Protein AF-A0A354K793-F1 (afdb_monomer)

Secondary structure (DSSP, 8-state):
--GGGG----TTS--EEPPTTS-EEEEEEE-TTSEEEEEEEETTSEEEEEEEEETT-HHHHHHHHHHHHH---SEEEEHHHHHTTSS--HHHHHHSEEE--SSHHHHHHHHHHHHHHHHHHSTTSTTTGGGGG--------SSPPPGGG-EEEEEE-STTEEEEEEESSSS-EEEEEEEETT-HHHHHHHHHHHHH---S--B-HHHHGGGSS--HHHHTTSEEEEESSHHHHHHHHHHHHHHHHHS--HHHHHHHHHHHHHHHHTTTT-S-HHHHHHHHHHHHHHHHTTGGGGG-SSHHHHHHHHHHHHHHHHHHHHHHHHT-

Nearest PDB structures (foldseek):
  3rgl-assembly1_B  TM=3.113E-01  e=1.000E+00  Campylobacter jejuni
  1j5w-assembly1_B  TM=3.038E-01  e=1.771E+00  Thermotoga maritima
  4v75-assembly1_AT  TM=3.682E-01  e=3.940E+00  Escherichia coli K-12
  1j5w-assembly1_A  TM=3.142E-01  e=3.721E+00  Thermotoga maritima
  4qxa-assembly1_B  TM=2.774E-01  e=1.985E+00  Mus musculus

Solvent-accessible surface area (backbone atoms only — not comparable to full-atom values): 17938 Å² total; per-residue (Å²): 132,71,66,71,78,50,44,61,66,55,93,84,53,72,61,43,75,46,63,91,86,59,67,70,50,50,38,38,33,45,43,98,82,50,33,35,38,42,31,28,30,38,87,85,52,34,31,62,39,37,32,77,45,52,62,87,44,53,69,59,49,38,54,49,47,56,49,56,72,69,56,79,70,67,35,23,28,57,50,70,68,48,31,71,80,51,100,51,49,74,70,54,56,71,72,33,54,68,50,72,55,94,47,56,66,51,52,54,56,50,48,52,25,44,51,51,37,57,50,18,63,36,95,84,25,92,47,28,79,58,53,80,48,51,42,57,48,77,41,89,66,97,63,82,70,54,82,83,59,48,49,35,36,42,30,47,51,73,95,53,29,26,35,45,33,35,30,32,46,100,76,34,23,56,36,32,31,77,49,47,66,82,44,55,66,65,51,36,53,50,42,53,47,62,71,48,48,67,79,88,53,33,20,41,65,65,60,24,28,71,80,48,99,45,52,56,75,54,54,77,50,31,26,71,42,82,41,87,50,54,69,42,55,59,51,51,52,51,57,36,54,55,50,44,70,67,65,54,60,66,70,61,44,46,52,51,44,54,54,48,37,62,62,51,58,69,39,56,76,38,96,49,31,59,66,39,35,67,75,39,48,74,57,44,54,61,51,59,76,44,50,57,42,39,59,32,91,50,63,68,50,20,53,46,47,49,53,39,50,52,49,45,48,47,25,49,51,48,21,59,64,74,75,106

pLDDT: mean 91.57, std 6.63, range [64.25, 98.5]

Radius of gyration: 25.25 Å; Cα contacts (8 Å, |Δi|>4): 484; chains: 1; bounding box: 59×34×72 Å

Foldseek 3Di:
DPLVVQFLDDPPFPWDFDDPPWDWFWKWFQAPVQKIWIFTATPVQFTQGTGIDHVVPLVSLQVNRVVSVPDDRGTGHHPQVSCVSDPDGPVRSQLTDMDGDPHSVVVVLLVVLAVLQVQCCDDPHPNVVLVVQFLFDFDDDPHQQDQVQWFWKWFQAPPQKIWIWTASHPFKTQGIGIDGLVPLPSLQSVLVSSLRHDRSTIHGPQNSCVVDPDGPLRRVLTQMDIDNGSVVSVVVVVVLQVVLVPPDDPVVLLVVLVVLLVVLLVQLPDPDLQVSCVVCVVVLVVLVVVSSQCHRPDPSSNVSSSSSNVSSVSSVVSNVVVVD

Sequence (324 aa):
MDIQKCNLISPEDEMKPFPEYLPYFVRVYLTDADDAVILGMNRENGVYWLSVTNIKEEETIRAVFDHVSALRPTGCTGLTAVLARTRYTAKQLQMSSHLTPQSADDIFSYYQRIEGSIYGQEKGGKYYEIQKYNLLEPKKPNYMPDPEDRLIQAYYGPDNDLILVGSADNNYIYWLSLTKADDTETNRQIVEWLTYCVPSDFGAAYLALRKTPYSYDQMISFYCAEITCFADISRALEKWTARSKTAGGDAELIRKLRSQIKTLSHFCNSPDPIKAYEKCKGKISRIQSRSYLRASENRTVRELYNQLDRICSDIYNAYMTEAR

Structure (mmCIF, N/CA/C/O backbone):
data_AF-A0A354K793-F1
#
_entry.id   AF-A0A354K793-F1
#
loop_
_atom_site.group_PDB
_atom_site.id
_atom_site.type_symbol
_atom_site.label_atom_id
_atom_site.label_alt_id
_atom_site.label_comp_id
_atom_site.label_asym_id
_atom_site.label_entity_id
_atom_site.label_seq_id
_atom_site.pdbx_PDB_ins_code
_atom_site.Cartn_x
_atom_site.Cartn_y
_atom_site.Cartn_z
_atom_site.occupancy
_atom_site.B_iso_or_equiv
_atom_site.auth_seq_id
_atom_site.auth_comp_id
_atom_site.auth_asym_id
_atom_site.auth_atom_id
_atom_site.pdbx_PDB_model_num
ATOM 1 N N . MET A 1 1 ? -19.720 15.617 31.698 1.00 84.50 1 MET A N 1
ATOM 2 C CA . MET A 1 1 ? -19.685 14.140 31.703 1.00 84.50 1 MET A CA 1
ATOM 3 C C . MET A 1 1 ? -18.695 13.681 32.762 1.00 84.50 1 MET A C 1
ATOM 5 O O . MET A 1 1 ? -17.646 14.300 32.879 1.00 84.50 1 MET A O 1
ATOM 9 N N . ASP A 1 2 ? -19.023 12.656 33.548 1.00 92.94 2 ASP A N 1
ATOM 10 C CA . ASP A 1 2 ? -18.066 12.046 34.480 1.00 92.94 2 ASP A CA 1
ATOM 11 C C . ASP A 1 2 ? -17.198 11.040 33.713 1.00 92.94 2 ASP A C 1
ATOM 13 O O . ASP A 1 2 ? -17.587 9.890 33.524 1.00 92.94 2 ASP A O 1
ATOM 17 N N . ILE A 1 3 ? -16.055 11.514 33.208 1.00 94.69 3 ILE A N 1
ATOM 18 C CA . ILE A 1 3 ? -15.173 10.756 32.305 1.00 94.69 3 ILE A CA 1
ATOM 19 C C . ILE A 1 3 ? -14.651 9.472 32.967 1.00 94.69 3 ILE A C 1
ATOM 21 O O . ILE A 1 3 ? -14.401 8.486 32.278 1.00 94.69 3 ILE A O 1
ATOM 25 N N . GLN A 1 4 ? -14.549 9.428 34.300 1.00 93.44 4 GLN A N 1
ATOM 26 C CA . GLN A 1 4 ? -14.087 8.229 35.006 1.00 93.44 4 GLN A CA 1
ATOM 27 C C . GLN A 1 4 ? -15.058 7.054 34.861 1.00 93.44 4 GLN A C 1
ATOM 29 O O . GLN A 1 4 ? -14.621 5.908 34.835 1.00 93.44 4 GLN A O 1
ATOM 34 N N . LYS A 1 5 ? -16.358 7.313 34.673 1.00 94.75 5 LYS A N 1
ATOM 35 C CA . LYS A 1 5 ? -17.346 6.254 34.402 1.00 94.75 5 LYS A CA 1
ATOM 36 C C . LYS A 1 5 ? -17.154 5.587 33.042 1.00 94.75 5 LYS A C 1
ATOM 38 O O . LYS A 1 5 ? -17.674 4.498 32.829 1.00 94.75 5 LYS A O 1
ATOM 43 N N . CYS A 1 6 ? -16.427 6.231 32.133 1.00 94.31 6 CYS A N 1
ATOM 44 C CA . CYS A 1 6 ? -16.099 5.678 30.826 1.00 94.31 6 CYS A CA 1
ATOM 45 C C . CYS A 1 6 ? -14.893 4.727 30.881 1.00 94.31 6 CYS A C 1
ATOM 47 O O . CYS A 1 6 ? -14.653 4.033 29.893 1.00 94.31 6 CYS A O 1
ATOM 49 N N . ASN A 1 7 ? -14.134 4.702 31.986 1.00 96.25 7 ASN A N 1
ATOM 50 C CA . ASN A 1 7 ? -12.990 3.814 32.162 1.00 96.25 7 ASN A CA 1
ATOM 51 C C . ASN A 1 7 ? -13.440 2.450 32.696 1.00 96.25 7 ASN A C 1
ATOM 53 O O . ASN A 1 7 ? -14.032 2.350 33.767 1.00 96.25 7 ASN A O 1
ATOM 57 N N . LEU A 1 8 ? -13.126 1.391 31.956 1.00 95.81 8 LEU A N 1
ATOM 58 C CA . LEU A 1 8 ? -13.485 0.012 32.292 1.00 95.81 8 LEU A CA 1
ATOM 59 C C . LEU A 1 8 ? -12.379 -0.730 33.063 1.00 95.81 8 LEU A C 1
ATOM 61 O O . LEU A 1 8 ? -12.518 -1.921 33.352 1.00 95.81 8 LEU A O 1
ATOM 65 N N . ILE A 1 9 ? -11.277 -0.055 33.398 1.00 94.62 9 ILE A N 1
ATOM 66 C CA . ILE A 1 9 ? -10.277 -0.591 34.327 1.00 94.62 9 ILE A CA 1
ATOM 67 C C . ILE A 1 9 ? -10.841 -0.511 35.747 1.00 94.62 9 ILE A C 1
ATOM 69 O O . ILE A 1 9 ? -11.245 0.554 36.211 1.00 94.62 9 ILE A O 1
ATOM 73 N N . SER A 1 10 ? -10.875 -1.651 36.431 1.00 91.12 10 SER A N 1
ATOM 74 C CA . SER A 1 10 ? -11.356 -1.750 37.808 1.00 91.12 10 SER A CA 1
ATOM 75 C C . SER A 1 10 ? -10.232 -1.404 38.786 1.00 91.12 10 SER A C 1
ATOM 77 O O . SER A 1 10 ? -9.083 -1.764 38.532 1.00 91.12 10 SER A O 1
ATOM 79 N N . PRO A 1 11 ? -10.535 -0.819 39.959 1.00 89.06 11 PRO A N 1
ATOM 80 C CA . PRO A 1 11 ? -9.574 -0.719 41.060 1.00 89.06 11 PRO A CA 1
ATOM 81 C C . PRO A 1 11 ? -8.987 -2.068 41.511 1.00 89.06 11 PRO A C 1
ATOM 83 O O . PRO A 1 11 ? -7.941 -2.093 42.150 1.00 89.06 11 PRO A O 1
ATOM 86 N N . GLU A 1 12 ? -9.664 -3.179 41.204 1.00 88.69 12 GLU A N 1
ATOM 87 C CA . GLU A 1 12 ? -9.209 -4.544 41.505 1.00 88.69 12 GLU A CA 1
ATOM 88 C C . GLU A 1 12 ? -8.174 -5.080 40.503 1.00 88.69 12 GLU A C 1
ATOM 90 O O . GLU A 1 12 ? -7.568 -6.122 40.752 1.00 88.69 12 GLU A O 1
ATOM 95 N N . ASP A 1 13 ? -7.969 -4.406 39.366 1.00 89.81 13 ASP A N 1
ATOM 96 C CA . ASP A 1 13 ? -6.947 -4.817 38.410 1.00 89.81 13 ASP A CA 1
ATOM 97 C C . ASP A 1 13 ? -5.556 -4.609 39.001 1.00 89.81 13 ASP A C 1
ATOM 99 O O . ASP A 1 13 ? -5.210 -3.527 39.478 1.00 89.81 13 ASP A O 1
ATOM 103 N N . GLU A 1 14 ? -4.724 -5.645 38.920 1.00 89.38 14 GLU A N 1
ATOM 104 C CA . GLU A 1 14 ? -3.323 -5.528 39.298 1.00 89.38 14 GLU A CA 1
ATOM 105 C C . GLU A 1 14 ? -2.630 -4.555 38.333 1.00 89.38 14 GLU A C 1
ATOM 107 O O . GLU A 1 14 ? -2.342 -4.876 37.174 1.00 89.38 14 GLU A O 1
ATOM 112 N N . MET A 1 15 ? -2.398 -3.337 38.821 1.00 92.25 15 MET A N 1
ATOM 113 C CA . MET A 1 15 ? -1.676 -2.294 38.108 1.00 92.25 15 MET A CA 1
ATOM 114 C C . MET A 1 15 ? -0.189 -2.441 38.400 1.00 92.25 15 MET A C 1
ATOM 116 O O . MET A 1 15 ? 0.273 -2.227 39.522 1.00 92.25 15 MET A O 1
ATOM 120 N N . LYS A 1 16 ? 0.580 -2.788 37.373 1.00 92.19 16 LYS A N 1
ATOM 121 C CA . LYS A 1 16 ? 2.040 -2.794 37.445 1.00 92.19 16 LYS A CA 1
ATOM 122 C C . LYS A 1 16 ? 2.563 -1.379 37.215 1.00 92.19 16 LYS A C 1
ATOM 124 O O . LYS A 1 16 ? 1.977 -0.667 36.394 1.00 92.19 16 LYS A O 1
ATOM 129 N N . PRO A 1 17 ? 3.651 -0.965 37.892 1.00 92.06 17 PRO A N 1
ATOM 130 C CA . PRO A 1 17 ? 4.268 0.335 37.660 1.00 92.06 17 PRO A CA 1
ATOM 131 C C . PRO A 1 17 ? 4.549 0.558 36.177 1.00 92.06 17 PRO A C 1
ATOM 133 O O . PRO A 1 17 ? 5.031 -0.342 35.484 1.00 92.06 17 PRO A O 1
ATOM 136 N N . PHE A 1 18 ? 4.228 1.753 35.693 1.00 86.00 18 PHE A N 1
ATOM 137 C CA . PHE A 1 18 ? 4.461 2.100 34.302 1.00 86.00 18 PHE A CA 1
ATOM 138 C C . PHE A 1 18 ? 5.967 2.311 34.073 1.00 86.00 18 PHE A C 1
ATOM 140 O O . PHE A 1 18 ? 6.570 3.115 34.787 1.00 86.00 18 PHE A O 1
ATOM 147 N N . PRO A 1 19 ? 6.611 1.620 33.115 1.00 82.44 19 PRO A N 1
ATOM 148 C CA . PRO A 1 19 ? 8.034 1.824 32.864 1.00 82.44 19 PRO A CA 1
ATOM 149 C C . PRO A 1 19 ? 8.277 3.238 32.320 1.00 82.44 19 PRO A C 1
ATOM 151 O O . PRO A 1 19 ? 7.772 3.579 31.252 1.00 82.44 19 PRO A O 1
ATOM 154 N N . GLU A 1 20 ? 9.067 4.057 33.024 1.00 80.88 20 GLU A N 1
ATOM 155 C CA . GLU A 1 20 ? 9.304 5.475 32.675 1.00 80.88 20 GLU A CA 1
ATOM 156 C C . GLU A 1 20 ? 9.878 5.684 31.262 1.00 80.88 20 GLU A C 1
ATOM 158 O O . GLU A 1 20 ? 9.755 6.762 30.687 1.00 80.88 20 GLU A O 1
ATOM 163 N N . TYR A 1 21 ? 10.499 4.652 30.688 1.00 81.12 21 TYR A N 1
ATOM 164 C CA . TYR A 1 21 ? 11.150 4.697 29.379 1.00 81.12 21 TYR A CA 1
ATOM 165 C C . TYR A 1 21 ? 10.254 4.260 28.212 1.00 81.12 21 TYR A C 1
ATOM 167 O O . TYR A 1 21 ? 10.678 4.363 27.058 1.00 81.12 21 TYR A O 1
ATOM 175 N N . LEU A 1 22 ? 9.044 3.749 28.465 1.00 77.69 22 LEU A N 1
ATOM 176 C CA . LEU A 1 22 ? 8.167 3.291 27.390 1.00 77.69 22 LEU A CA 1
ATOM 177 C C . LEU A 1 22 ? 7.241 4.418 26.915 1.00 77.69 22 LEU A C 1
ATOM 179 O O . LEU A 1 22 ? 6.506 4.987 27.723 1.00 77.69 22 LEU A O 1
ATOM 183 N N . PRO A 1 23 ? 7.204 4.722 25.604 1.00 84.62 23 PRO A N 1
ATOM 184 C CA . PRO A 1 23 ? 6.215 5.649 25.079 1.00 84.62 23 PRO A CA 1
ATOM 185 C C . PRO A 1 23 ? 4.812 5.046 25.224 1.00 84.62 23 PRO A C 1
ATOM 187 O O . PRO A 1 23 ? 4.604 3.851 24.976 1.00 84.62 23 PRO A O 1
ATOM 190 N N . TYR A 1 24 ? 3.854 5.890 25.597 1.00 88.12 24 TYR A N 1
ATOM 191 C CA . TYR A 1 24 ? 2.429 5.582 25.569 1.00 88.12 24 TYR A CA 1
ATOM 192 C C . TYR A 1 24 ? 1.738 6.319 24.427 1.00 88.12 24 TYR A C 1
ATOM 194 O O . TYR A 1 24 ? 2.215 7.349 23.952 1.00 88.12 24 TYR A O 1
ATOM 202 N N . PHE A 1 25 ? 0.628 5.758 23.970 1.00 93.81 25 PHE A N 1
ATOM 203 C CA . PHE A 1 25 ? -0.185 6.293 22.889 1.00 93.81 25 PHE A CA 1
ATOM 204 C C . PHE A 1 25 ? -1.645 5.883 23.079 1.00 93.81 25 PHE A C 1
ATOM 206 O O . PHE A 1 25 ? -1.961 4.947 23.822 1.00 93.81 25 PHE A O 1
ATOM 213 N N . VAL A 1 26 ? -2.533 6.579 22.374 1.00 95.94 26 VAL A N 1
ATOM 214 C CA . VAL A 1 26 ? -3.941 6.203 22.275 1.00 95.94 26 VAL A CA 1
ATOM 215 C C . VAL A 1 26 ? -4.132 5.362 21.023 1.00 95.94 26 VAL A C 1
ATOM 217 O O . VAL A 1 26 ? -3.742 5.769 19.932 1.00 95.94 26 VAL A O 1
ATOM 220 N N . ARG A 1 27 ? -4.733 4.185 21.169 1.00 95.25 27 ARG A N 1
ATOM 221 C CA . ARG A 1 27 ? -5.155 3.339 20.053 1.00 95.25 27 ARG A CA 1
ATOM 222 C C . ARG A 1 27 ? -6.664 3.210 20.073 1.00 95.25 27 ARG A C 1
ATOM 224 O O . ARG A 1 27 ? -7.244 2.941 21.121 1.00 95.25 27 ARG A O 1
ATOM 231 N N . VAL A 1 28 ? -7.289 3.370 18.917 1.00 96.06 28 VAL A N 1
ATOM 232 C CA . VAL A 1 28 ? -8.741 3.264 18.777 1.00 96.06 28 VAL A CA 1
ATOM 233 C C . VAL A 1 28 ? -9.061 2.131 17.817 1.00 96.06 28 VAL A C 1
ATOM 235 O O . VAL A 1 28 ? -8.470 2.056 16.742 1.00 96.06 28 VAL A O 1
ATOM 238 N N . TYR A 1 29 ? -9.976 1.249 18.209 1.00 94.25 29 TYR A N 1
ATOM 239 C CA . TYR A 1 29 ? -10.532 0.214 17.340 1.00 94.25 29 TYR A CA 1
ATOM 240 C C . TYR A 1 29 ? -11.969 0.578 16.995 1.00 94.25 29 TYR A C 1
ATOM 242 O O . TYR A 1 29 ? -12.744 0.937 17.880 1.00 94.25 29 TYR A O 1
ATOM 250 N N . LEU A 1 30 ? -12.316 0.461 15.721 1.00 92.50 30 LEU A N 1
ATOM 251 C CA . LEU A 1 30 ? -13.662 0.639 15.200 1.00 92.50 30 LEU A CA 1
ATOM 252 C C . LEU A 1 30 ? -14.216 -0.730 14.828 1.00 92.50 30 LEU A C 1
ATOM 254 O O . LEU A 1 30 ? -13.586 -1.493 14.091 1.00 92.50 30 LEU A O 1
ATOM 258 N N . THR A 1 31 ? -15.372 -1.050 15.389 1.00 89.25 31 THR A N 1
ATOM 259 C CA . THR A 1 31 ? -15.976 -2.380 15.289 1.00 89.25 31 THR A CA 1
ATOM 260 C C . THR A 1 31 ? -17.208 -2.361 14.392 1.00 89.25 31 THR A C 1
ATOM 262 O O . THR A 1 31 ? -17.843 -1.323 14.222 1.00 89.25 31 THR A O 1
ATOM 265 N N . ASP A 1 32 ? -17.604 -3.533 13.897 1.00 82.19 32 ASP A N 1
ATOM 266 C CA . ASP A 1 32 ? -18.800 -3.711 13.058 1.00 82.19 32 ASP A CA 1
ATOM 267 C C . ASP A 1 32 ? -20.115 -3.365 13.784 1.00 82.19 32 ASP A C 1
ATOM 269 O O . ASP A 1 32 ? -21.173 -3.287 13.167 1.00 82.19 32 ASP A O 1
ATOM 273 N N . ALA A 1 33 ? -20.070 -3.192 15.109 1.00 88.56 33 ALA A N 1
ATOM 274 C CA . ALA A 1 33 ? -21.217 -2.817 15.928 1.00 88.56 33 ALA A CA 1
ATOM 275 C C . ALA A 1 33 ? -21.306 -1.301 16.178 1.00 88.56 33 ALA A C 1
ATOM 277 O O . ALA A 1 33 ? -21.984 -0.891 17.122 1.00 88.56 33 ALA A O 1
ATOM 278 N N . ASP A 1 34 ? -20.611 -0.493 15.368 1.00 91.12 34 ASP A N 1
ATOM 279 C CA . ASP A 1 34 ? -20.481 0.958 15.525 1.00 91.12 34 ASP A CA 1
ATOM 280 C C . ASP A 1 34 ? -19.865 1.372 16.876 1.00 91.12 34 ASP A C 1
ATOM 282 O O . ASP A 1 34 ? -20.090 2.487 17.342 1.00 91.12 34 ASP A O 1
ATOM 286 N N . ASP A 1 35 ? -19.081 0.508 17.531 1.00 95.81 35 ASP A N 1
ATOM 287 C CA . ASP A 1 35 ? -18.341 0.911 18.735 1.00 95.81 35 ASP A CA 1
ATOM 288 C C . ASP A 1 35 ? -16.942 1.423 18.385 1.00 95.81 35 ASP A C 1
ATOM 290 O O . ASP A 1 35 ? -16.218 0.796 17.603 1.00 95.81 35 ASP A O 1
ATOM 294 N N . ALA A 1 36 ? -16.540 2.491 19.073 1.00 96.94 36 ALA A N 1
ATOM 295 C CA . ALA A 1 36 ? -15.166 2.929 19.237 1.00 96.94 36 ALA A CA 1
ATOM 296 C C . ALA A 1 36 ? -14.607 2.400 20.571 1.00 96.94 36 ALA A C 1
ATOM 298 O O . ALA A 1 36 ? -15.042 2.793 21.658 1.00 96.94 36 ALA A O 1
ATOM 299 N N . VAL A 1 37 ? -13.618 1.509 20.492 1.00 97.50 37 VAL A N 1
ATOM 300 C CA . VAL A 1 37 ? -12.860 1.007 21.646 1.00 97.50 37 VAL A CA 1
ATOM 301 C C . VAL A 1 37 ? -11.579 1.825 21.778 1.00 97.50 37 VAL A C 1
ATOM 303 O O . VAL A 1 37 ? -10.645 1.649 20.997 1.00 97.50 37 VAL A O 1
ATOM 306 N N . ILE A 1 38 ? -11.535 2.727 22.758 1.00 97.56 38 ILE A N 1
ATOM 307 C CA . ILE A 1 38 ? -10.426 3.660 22.992 1.00 97.56 38 ILE A CA 1
ATOM 308 C C . ILE A 1 38 ? -9.514 3.090 24.079 1.00 97.56 38 ILE A C 1
ATOM 310 O O . ILE A 1 38 ? -9.926 2.931 25.231 1.00 97.56 38 ILE A O 1
ATOM 314 N N . LEU A 1 39 ? -8.263 2.811 23.719 1.00 97.12 39 LEU A N 1
ATOM 315 C CA . LEU A 1 39 ? -7.229 2.300 24.611 1.00 97.12 39 LEU A CA 1
ATOM 316 C C . LEU A 1 39 ? -6.126 3.332 24.816 1.00 97.12 39 LEU A C 1
ATOM 318 O O . LEU A 1 39 ? -5.479 3.745 23.859 1.00 97.12 39 LEU A O 1
ATOM 322 N N . GLY A 1 40 ? -5.839 3.662 26.070 1.00 97.00 40 GLY A N 1
ATOM 323 C CA . GLY A 1 40 ? -4.546 4.219 26.451 1.00 97.00 40 GLY A CA 1
ATOM 324 C C . GLY A 1 40 ? -3.588 3.067 26.727 1.00 97.00 40 GLY A C 1
ATOM 325 O O . GLY A 1 40 ? -3.836 2.276 27.642 1.00 97.00 40 GLY A O 1
ATOM 326 N N . MET A 1 41 ? -2.514 2.940 25.945 1.00 94.94 41 MET A N 1
ATOM 327 C CA . MET A 1 41 ? -1.596 1.805 26.059 1.00 94.94 41 MET A CA 1
ATOM 328 C C . MET A 1 41 ? -0.124 2.148 25.827 1.00 94.94 41 MET A C 1
ATOM 330 O O . MET A 1 41 ? 0.223 3.208 25.313 1.00 94.94 41 MET A O 1
ATOM 334 N N . ASN A 1 42 ? 0.750 1.227 26.231 1.00 91.06 42 ASN A N 1
ATOM 335 C CA . ASN A 1 42 ? 2.183 1.249 25.949 1.00 91.06 42 ASN A CA 1
ATOM 336 C C . ASN A 1 42 ? 2.555 0.253 24.834 1.00 91.06 42 ASN A C 1
ATOM 338 O O . ASN A 1 42 ? 1.735 -0.557 24.395 1.00 91.06 42 ASN A O 1
ATOM 342 N N . ARG A 1 43 ? 3.817 0.285 24.385 1.00 83.69 43 ARG A N 1
ATOM 343 C CA . ARG A 1 43 ? 4.322 -0.615 23.326 1.00 83.69 43 ARG A CA 1
ATOM 344 C C . ARG A 1 43 ? 4.294 -2.108 23.675 1.00 83.69 43 ARG A C 1
ATOM 346 O O . ARG A 1 43 ? 4.324 -2.929 22.767 1.00 83.69 43 ARG A O 1
ATOM 353 N N . GLU A 1 44 ? 4.220 -2.462 24.953 1.00 85.06 44 GLU A N 1
ATOM 354 C CA . GLU A 1 44 ? 4.194 -3.847 25.441 1.00 85.06 44 GLU A CA 1
ATOM 355 C C . GLU A 1 44 ? 2.765 -4.349 25.729 1.00 85.06 44 GLU A C 1
ATOM 357 O O . GLU A 1 44 ? 2.579 -5.374 26.381 1.00 85.06 44 GLU A O 1
ATOM 362 N N . ASN A 1 45 ? 1.737 -3.656 25.220 1.00 84.44 45 ASN A N 1
ATOM 363 C CA . ASN A 1 45 ? 0.312 -3.946 25.446 1.00 84.44 45 ASN A CA 1
ATOM 364 C C . ASN A 1 45 ? -0.158 -3.788 26.905 1.00 84.44 45 ASN A C 1
ATOM 366 O O . ASN A 1 45 ? -1.208 -4.318 27.280 1.00 84.44 45 ASN A O 1
ATOM 370 N N . GLY A 1 46 ? 0.587 -3.042 27.722 1.00 92.69 46 GLY A N 1
ATOM 371 C CA . GLY A 1 46 ? 0.100 -2.542 29.002 1.00 92.69 46 GLY A CA 1
ATOM 372 C C . GLY A 1 46 ? -0.946 -1.456 28.768 1.00 92.69 46 GLY A C 1
ATOM 373 O O . GLY A 1 46 ? -0.681 -0.485 28.060 1.00 92.69 46 GLY A O 1
ATOM 374 N N . VAL A 1 47 ? -2.128 -1.619 29.354 1.00 95.94 47 VAL A N 1
ATOM 375 C CA . VAL A 1 47 ? -3.276 -0.719 29.204 1.00 95.94 47 VAL A CA 1
ATOM 376 C C . VAL A 1 47 ? -3.454 0.092 30.484 1.00 95.94 47 VAL A C 1
ATOM 378 O O . VAL A 1 47 ? -3.512 -0.476 31.573 1.00 95.94 47 VAL A O 1
ATOM 381 N N . TYR A 1 48 ? -3.529 1.414 30.358 1.00 96.06 48 TYR A N 1
ATOM 382 C CA . TYR A 1 48 ? -3.808 2.341 31.466 1.00 96.06 48 TYR A CA 1
ATOM 383 C C . TYR A 1 48 ? -5.179 3.015 31.341 1.00 96.06 48 TYR A C 1
ATOM 385 O O . TYR A 1 48 ? -5.628 3.678 32.274 1.00 96.06 48 TYR A O 1
ATOM 393 N N . TRP A 1 49 ? -5.847 2.840 30.198 1.00 97.44 49 TRP A N 1
ATOM 394 C CA . TRP A 1 49 ? -7.225 3.260 29.986 1.00 97.44 49 TRP A CA 1
ATOM 395 C C . TRP A 1 49 ? -7.926 2.345 28.985 1.00 97.44 49 TRP A C 1
ATOM 397 O O . TRP A 1 49 ? -7.343 2.012 27.953 1.00 97.44 49 TRP A O 1
ATOM 407 N N . LEU A 1 50 ? -9.184 1.997 29.248 1.00 97.19 50 LEU A N 1
ATOM 408 C CA . LEU A 1 50 ? -10.064 1.325 28.292 1.00 97.19 50 LEU A CA 1
ATOM 409 C C . LEU A 1 50 ? -11.447 1.968 28.355 1.00 97.19 50 LEU A C 1
ATOM 411 O O . LEU A 1 50 ? -12.061 1.995 29.416 1.00 97.19 50 LEU A O 1
ATOM 415 N N . SER A 1 51 ? -11.961 2.407 27.211 1.00 97.69 51 SER A N 1
ATOM 416 C CA . SER A 1 51 ? -13.351 2.827 27.057 1.00 97.69 51 SER A CA 1
ATOM 417 C C . SER A 1 51 ? -13.980 2.184 25.830 1.00 97.69 51 SER A C 1
ATOM 419 O O . SER A 1 51 ? -13.295 1.929 24.841 1.00 97.69 51 SER A O 1
ATOM 421 N N . VAL A 1 52 ? -15.282 1.929 25.899 1.00 97.38 52 VAL A N 1
ATOM 422 C CA . VAL A 1 52 ? -16.105 1.479 24.775 1.00 97.38 52 VAL A CA 1
ATOM 423 C C . VAL A 1 52 ? -17.291 2.427 24.697 1.00 97.38 52 VAL A C 1
ATOM 425 O O . VAL A 1 52 ? -18.036 2.560 25.665 1.00 97.38 52 VAL A O 1
ATOM 428 N N . THR A 1 53 ? -17.452 3.098 23.565 1.00 96.81 53 THR A N 1
ATOM 429 C CA . THR A 1 53 ? -18.548 4.043 23.315 1.00 96.81 53 THR A CA 1
ATOM 430 C C . THR A 1 53 ? -19.039 3.875 21.884 1.00 96.81 53 THR A C 1
ATOM 432 O O . THR A 1 53 ? -18.306 3.368 21.034 1.00 96.81 53 THR A O 1
ATOM 435 N N . ASN A 1 54 ? -20.283 4.258 21.609 1.00 96.56 54 ASN A N 1
ATOM 436 C CA . ASN A 1 54 ? -20.798 4.225 20.249 1.00 96.56 54 ASN A CA 1
ATOM 437 C C . ASN A 1 54 ? -20.176 5.368 19.433 1.00 96.56 54 ASN A C 1
ATOM 439 O O . ASN A 1 54 ? -20.084 6.496 19.910 1.00 96.56 54 ASN A O 1
ATOM 443 N N . ILE A 1 55 ? -19.788 5.104 18.187 1.00 95.69 55 ILE A N 1
ATOM 444 C CA . ILE A 1 55 ? -19.143 6.082 17.303 1.00 95.69 55 ILE A CA 1
ATOM 445 C C . ILE A 1 55 ? -20.006 7.322 17.031 1.00 95.69 55 ILE A C 1
ATOM 447 O O . ILE A 1 55 ? -19.475 8.391 16.745 1.00 95.69 55 ILE A O 1
ATOM 451 N N . LYS A 1 56 ? -21.331 7.205 17.183 1.00 94.75 56 LYS A N 1
ATOM 452 C CA . LYS A 1 56 ? -22.289 8.310 17.025 1.00 94.75 56 LYS A CA 1
ATOM 453 C C . LYS A 1 56 ? -22.314 9.248 18.239 1.00 94.75 56 LYS A C 1
ATOM 455 O O . LYS A 1 56 ? -22.870 10.339 18.150 1.00 94.75 56 LYS A O 1
ATOM 460 N N . GLU A 1 57 ? -21.713 8.863 19.367 1.00 96.31 57 GLU A N 1
ATOM 461 C CA . GLU A 1 57 ? -21.564 9.711 20.556 1.00 96.31 57 GLU A CA 1
ATOM 462 C C . GLU A 1 57 ? -20.314 10.603 20.445 1.00 96.31 57 GLU A C 1
ATOM 464 O O . GLU A 1 57 ? -19.359 10.478 21.216 1.00 96.31 57 GLU A O 1
ATOM 469 N N . GLU A 1 58 ? -20.303 11.521 19.472 1.00 96.38 58 GLU A N 1
ATOM 470 C CA . GLU A 1 58 ? -19.102 12.301 19.138 1.00 96.38 58 GLU A CA 1
ATOM 471 C C . GLU A 1 58 ? -18.524 13.084 20.330 1.00 96.38 58 GLU A C 1
ATOM 473 O O . GLU A 1 58 ? -17.310 13.092 20.546 1.00 96.38 58 GLU A O 1
ATOM 478 N N . GLU A 1 59 ? -19.383 13.721 21.133 1.00 96.81 59 GLU A N 1
ATOM 479 C CA . GLU A 1 59 ? -18.963 14.476 22.321 1.00 96.81 59 GLU A CA 1
ATOM 480 C C . GLU A 1 59 ? -18.292 13.576 23.368 1.00 96.81 59 GLU A C 1
ATOM 482 O O . GLU A 1 59 ? -17.275 13.961 23.954 1.00 96.81 59 GLU A O 1
ATOM 487 N N . THR A 1 60 ? -18.819 12.362 23.571 1.00 96.81 60 THR A N 1
ATOM 488 C CA . THR A 1 60 ? -18.239 11.362 24.476 1.00 96.81 60 THR A CA 1
ATOM 489 C C . THR A 1 60 ? -16.851 10.961 23.991 1.00 96.81 60 THR A C 1
ATOM 491 O O . THR A 1 60 ? -15.902 10.974 24.774 1.00 96.81 60 THR A O 1
ATOM 494 N N . ILE A 1 61 ? -16.704 10.662 22.697 1.00 97.25 61 ILE A N 1
ATOM 495 C CA . ILE A 1 61 ? -15.424 10.254 22.099 1.00 97.25 61 ILE A CA 1
ATOM 496 C C . ILE A 1 61 ? -14.375 11.346 22.231 1.00 97.25 61 ILE A C 1
ATOM 498 O O . ILE A 1 61 ? -13.261 11.053 22.661 1.00 97.25 61 ILE A O 1
ATOM 502 N N . ARG A 1 62 ? -14.721 12.597 21.909 1.00 97.75 62 ARG A N 1
ATOM 503 C CA . ARG A 1 62 ? -13.804 13.739 22.044 1.00 97.75 62 ARG A CA 1
ATOM 504 C C . ARG A 1 62 ? -13.343 13.898 23.486 1.00 97.75 62 ARG A C 1
ATOM 506 O O . ARG A 1 62 ? -12.145 13.915 23.749 1.00 97.75 62 ARG A O 1
ATOM 513 N N . ALA A 1 63 ? -14.286 13.911 24.428 1.00 97.62 63 ALA A N 1
ATOM 514 C CA . ALA A 1 63 ? -13.975 14.065 25.843 1.00 97.62 63 ALA A CA 1
ATOM 515 C C . ALA A 1 63 ? -13.116 12.912 26.394 1.00 97.62 63 ALA A C 1
ATOM 517 O O . ALA A 1 63 ? -12.194 13.157 27.173 1.00 97.62 63 ALA A O 1
ATOM 518 N N . VAL A 1 64 ? -13.389 11.665 25.991 1.00 97.56 64 VAL A N 1
ATOM 519 C CA . VAL A 1 64 ? -12.563 10.512 26.373 1.00 97.56 64 VAL A CA 1
ATOM 520 C C . VAL A 1 64 ? -1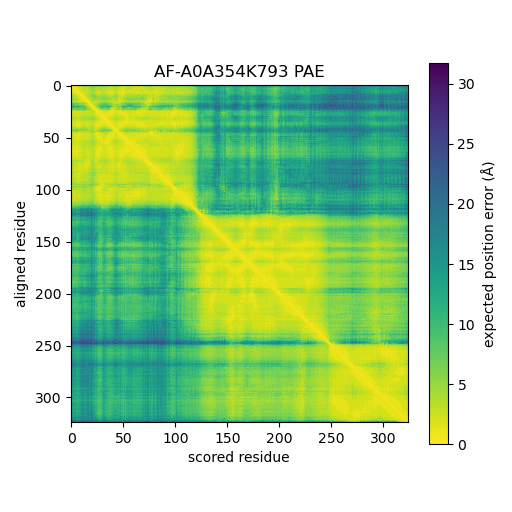1.177 10.616 25.738 1.00 97.56 64 VAL A C 1
ATOM 522 O O . VAL A 1 64 ? -10.187 10.495 26.452 1.00 97.56 64 VAL A O 1
ATOM 525 N N . PHE A 1 65 ? -11.076 10.871 24.434 1.00 97.12 65 PHE A N 1
ATOM 526 C CA . PHE A 1 65 ? -9.794 10.956 23.733 1.00 97.12 65 PHE A CA 1
ATOM 527 C C . PHE A 1 65 ? -8.887 12.047 24.317 1.00 97.12 65 PHE A C 1
ATOM 529 O O . PHE A 1 65 ? -7.727 11.769 24.635 1.00 97.12 65 PHE A O 1
ATOM 536 N N . ASP A 1 66 ? -9.418 13.254 24.521 1.00 96.50 66 ASP A N 1
ATOM 537 C CA . ASP A 1 66 ? -8.670 14.383 25.084 1.00 96.50 66 ASP A CA 1
ATOM 538 C C . ASP A 1 66 ? -8.187 14.072 26.503 1.00 96.50 66 ASP A C 1
ATOM 540 O O . ASP A 1 66 ? -7.034 14.338 26.851 1.00 96.50 66 ASP A O 1
ATOM 544 N N . HIS A 1 67 ? -9.044 13.445 27.318 1.00 97.12 67 HIS A N 1
ATOM 545 C CA . HIS A 1 67 ? -8.672 13.025 28.663 1.00 97.12 67 HIS A CA 1
ATOM 546 C C . HIS A 1 67 ? -7.526 12.013 28.638 1.00 97.12 67 HIS A C 1
ATOM 548 O O . HIS A 1 67 ? -6.506 12.232 29.287 1.00 97.12 67 HIS A O 1
ATOM 554 N N . VAL A 1 68 ? -7.664 10.929 27.870 1.00 96.38 68 VAL A N 1
ATOM 555 C CA . VAL A 1 68 ? -6.670 9.844 27.810 1.00 96.38 68 VAL A CA 1
ATOM 556 C C . VAL A 1 68 ? -5.335 10.329 27.261 1.00 96.38 68 VAL A C 1
ATOM 558 O O . VAL A 1 68 ? -4.287 9.908 27.751 1.00 96.38 68 VAL A O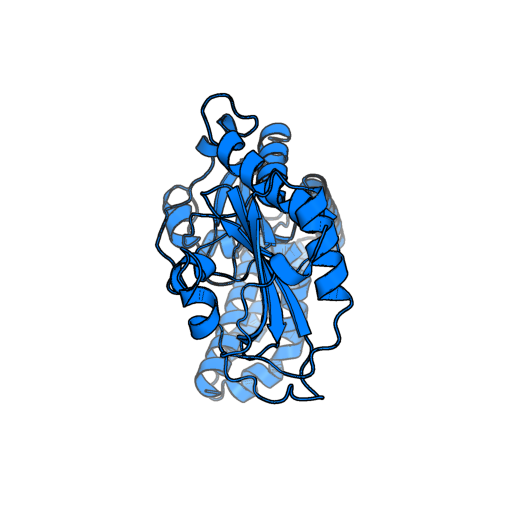 1
ATOM 561 N N . SER A 1 69 ? -5.367 11.232 26.281 1.00 94.81 69 SER A N 1
ATOM 562 C CA . SER A 1 69 ? -4.171 11.833 25.684 1.00 94.81 69 SER A CA 1
ATOM 563 C C . SER A 1 69 ? -3.429 12.754 26.657 1.00 94.81 69 SER A C 1
ATOM 565 O O . SER A 1 69 ? -2.209 12.880 26.576 1.00 94.81 69 SER A O 1
ATOM 567 N N . ALA A 1 70 ? -4.144 13.378 27.599 1.00 95.62 70 ALA A N 1
ATOM 568 C CA . ALA A 1 70 ? -3.560 14.237 28.628 1.00 95.62 70 ALA A CA 1
ATOM 569 C C . ALA A 1 70 ? -3.047 13.470 29.865 1.00 95.62 70 ALA A C 1
ATOM 571 O O . ALA A 1 70 ? -2.316 14.041 30.682 1.00 95.62 70 ALA A O 1
ATOM 572 N N . LEU A 1 71 ? -3.424 12.197 30.039 1.00 94.69 71 LEU A N 1
ATOM 573 C CA . LEU A 1 71 ? -3.000 11.393 31.185 1.00 94.69 71 LEU A CA 1
ATOM 574 C C . LEU A 1 71 ? -1.503 11.070 31.129 1.00 94.69 71 LEU A C 1
ATOM 576 O O . LEU A 1 71 ? -0.965 10.667 30.102 1.00 94.69 71 LEU A O 1
ATOM 580 N N . ARG A 1 72 ? -0.848 11.150 32.292 1.00 93.69 72 ARG A N 1
ATOM 581 C CA . ARG A 1 72 ? 0.470 10.547 32.524 1.00 93.69 72 ARG A CA 1
ATOM 582 C C . ARG A 1 72 ? 0.278 9.241 33.294 1.00 93.69 72 ARG A C 1
ATOM 584 O O . ARG A 1 72 ? 0.003 9.308 34.494 1.00 93.69 72 ARG A O 1
ATOM 591 N N . PRO A 1 73 ? 0.370 8.071 32.644 1.00 93.12 73 PRO A N 1
ATOM 592 C CA . PRO A 1 73 ? 0.091 6.810 33.312 1.00 93.12 73 PRO A CA 1
ATOM 593 C C . PRO A 1 73 ? 1.159 6.491 34.362 1.00 93.12 73 PRO A C 1
ATOM 595 O O . PRO A 1 73 ? 2.356 6.555 34.095 1.00 93.12 73 PRO A O 1
ATOM 598 N N . THR A 1 74 ? 0.720 6.138 35.569 1.00 93.38 74 THR A N 1
ATOM 599 C CA . THR A 1 74 ? 1.594 5.688 36.669 1.00 93.38 74 THR A CA 1
ATOM 600 C C . THR A 1 74 ? 1.617 4.167 36.806 1.00 93.38 74 THR A C 1
ATOM 602 O O . THR A 1 74 ? 2.546 3.603 37.384 1.00 93.38 74 THR A O 1
ATOM 605 N N . GLY A 1 75 ? 0.625 3.491 36.227 1.00 93.69 75 GLY A N 1
ATOM 606 C CA . GLY A 1 75 ? 0.555 2.043 36.149 1.00 93.69 75 GLY A CA 1
ATOM 607 C C . GLY A 1 75 ? -0.210 1.578 34.919 1.00 93.69 75 GLY A C 1
ATOM 608 O O . GLY A 1 75 ? -0.874 2.366 34.244 1.00 93.69 75 GLY A O 1
ATOM 609 N N . CYS A 1 76 ? -0.104 0.290 34.623 1.00 94.88 76 CYS A N 1
ATOM 610 C CA . CYS A 1 76 ? -0.868 -0.365 33.571 1.00 94.88 76 CYS A CA 1
ATOM 611 C C . CYS A 1 76 ? -1.181 -1.815 33.946 1.00 94.88 76 CYS A C 1
ATOM 613 O O . CYS A 1 76 ? -0.506 -2.419 34.781 1.00 94.88 76 CYS A O 1
ATOM 615 N N . THR A 1 77 ? -2.193 -2.380 33.300 1.00 95.38 77 THR A N 1
ATOM 616 C CA . THR A 1 77 ? -2.575 -3.785 33.445 1.00 95.38 77 THR A CA 1
ATOM 617 C C . THR A 1 77 ? -2.595 -4.487 32.083 1.00 95.38 77 THR A C 1
ATOM 619 O O . THR A 1 77 ? -2.386 -3.865 31.040 1.00 95.38 77 THR A O 1
ATOM 622 N N . GLY A 1 78 ? -2.787 -5.805 32.067 1.00 94.19 78 GLY A N 1
ATOM 623 C CA . GLY A 1 78 ? -2.785 -6.591 30.833 1.00 94.19 78 GLY A CA 1
ATOM 624 C C . GLY A 1 78 ? -4.064 -6.405 30.012 1.00 94.19 78 GLY A C 1
ATOM 625 O O . GLY A 1 78 ? -5.165 -6.491 30.553 1.00 94.19 78 GLY A O 1
ATOM 626 N N . LEU A 1 79 ? -3.931 -6.252 28.688 1.00 92.88 79 LEU A N 1
ATOM 627 C CA . LEU A 1 79 ? -5.062 -6.095 27.759 1.00 92.88 79 LEU A CA 1
ATOM 628 C C . LEU A 1 79 ? -6.153 -7.170 27.932 1.00 92.88 79 LEU A C 1
ATOM 630 O O . LEU A 1 79 ? -7.339 -6.860 27.943 1.00 92.88 79 LEU A O 1
ATOM 634 N N . THR A 1 80 ? -5.771 -8.437 28.103 1.00 92.06 80 THR A N 1
ATOM 635 C CA . THR A 1 80 ? -6.734 -9.539 28.268 1.00 92.06 80 THR A CA 1
ATOM 636 C C . THR A 1 80 ? -7.608 -9.378 29.515 1.00 92.06 80 THR A C 1
ATOM 638 O O . THR A 1 80 ? -8.792 -9.701 29.462 1.00 92.06 80 THR A O 1
ATOM 641 N N . ALA A 1 81 ? -7.047 -8.869 30.618 1.00 91.75 81 ALA A N 1
ATOM 642 C CA . ALA A 1 81 ? -7.779 -8.693 31.871 1.00 91.75 81 ALA A CA 1
ATOM 643 C C . ALA A 1 81 ? -8.868 -7.623 31.730 1.00 91.75 81 ALA A C 1
ATOM 645 O O . ALA A 1 81 ? -10.016 -7.847 32.105 1.00 91.75 81 ALA A O 1
ATOM 646 N N . VAL A 1 82 ? -8.534 -6.494 31.101 1.00 92.81 82 VAL A N 1
ATOM 647 C CA . VAL A 1 82 ? -9.479 -5.382 30.921 1.00 92.81 82 VAL A CA 1
ATOM 648 C C . VAL A 1 82 ? -10.551 -5.694 29.879 1.00 92.81 82 VAL A C 1
ATOM 650 O O . VAL A 1 82 ? -11.715 -5.343 30.068 1.00 92.81 82 VAL A O 1
ATOM 653 N N . LEU A 1 83 ? -10.203 -6.425 28.813 1.00 94.19 83 LEU A N 1
ATOM 654 C CA . LEU A 1 83 ? -11.168 -6.821 27.785 1.00 94.19 83 LEU A CA 1
ATOM 655 C C . LEU A 1 83 ? -12.230 -7.798 28.292 1.00 94.19 83 LEU A C 1
ATOM 657 O O . LEU A 1 83 ? -13.329 -7.802 27.741 1.00 94.19 83 LEU A O 1
ATOM 661 N N . ALA A 1 84 ? -11.959 -8.556 29.361 1.00 92.81 84 ALA A N 1
ATOM 662 C CA . ALA A 1 84 ? -12.932 -9.464 29.973 1.00 92.81 84 ALA A CA 1
ATOM 663 C C . ALA A 1 84 ? -14.211 -8.758 30.471 1.00 92.81 84 ALA A C 1
ATOM 665 O O . ALA A 1 84 ? -15.218 -9.419 30.713 1.00 92.81 84 ALA A O 1
ATOM 666 N N . ARG A 1 85 ? -14.186 -7.424 30.608 1.00 91.56 85 ARG A N 1
ATOM 667 C CA . ARG A 1 85 ? -15.344 -6.590 30.981 1.00 91.56 85 ARG A CA 1
ATOM 668 C C . ARG A 1 85 ? -16.098 -6.010 29.789 1.00 91.56 85 ARG A C 1
ATOM 670 O O . ARG A 1 85 ? -17.072 -5.284 29.963 1.00 91.56 85 ARG A O 1
ATOM 677 N N . THR A 1 86 ? -15.640 -6.303 28.581 1.00 94.75 86 THR A N 1
ATOM 678 C CA . THR A 1 86 ? -16.272 -5.881 27.334 1.00 94.75 86 THR A CA 1
ATOM 679 C C . THR A 1 86 ? -16.868 -7.091 26.626 1.00 94.75 86 THR A C 1
ATOM 681 O O . THR A 1 86 ? -16.600 -8.239 26.975 1.00 94.75 86 THR A O 1
ATOM 684 N N . ARG A 1 87 ? -17.640 -6.846 25.566 1.00 94.56 87 ARG A N 1
ATOM 685 C CA . ARG A 1 87 ? -18.069 -7.904 24.639 1.00 94.56 87 ARG A CA 1
ATOM 686 C C . ARG A 1 87 ? -16.975 -8.344 23.654 1.00 94.56 87 ARG A C 1
ATOM 688 O O . ARG A 1 87 ? -17.243 -9.177 22.792 1.00 94.56 87 ARG A O 1
ATOM 695 N N . TYR A 1 88 ? -15.774 -7.772 23.751 1.00 94.50 88 TYR A N 1
ATOM 696 C CA . TYR A 1 88 ? -14.686 -7.958 22.798 1.00 94.50 88 TYR A CA 1
ATOM 697 C C . TYR A 1 88 ? -13.569 -8.827 23.363 1.00 94.50 88 TYR A C 1
ATOM 699 O O . TYR A 1 88 ? -13.129 -8.684 24.499 1.00 94.50 88 TYR A O 1
ATOM 707 N N . THR A 1 89 ? -13.047 -9.701 22.514 1.00 91.69 89 THR A N 1
ATOM 708 C CA . THR A 1 89 ? -11.809 -10.444 22.751 1.00 91.69 89 THR A CA 1
ATOM 709 C C . THR A 1 89 ? -10.632 -9.740 22.082 1.00 91.69 89 THR A C 1
ATOM 711 O O . THR A 1 89 ? -10.799 -9.033 21.087 1.00 91.69 89 THR A O 1
ATOM 714 N N . ALA A 1 90 ? -9.409 -10.000 22.557 1.00 87.94 90 ALA A N 1
ATOM 715 C CA . ALA A 1 90 ? -8.198 -9.479 21.914 1.00 87.94 90 ALA A CA 1
ATOM 716 C C . ALA A 1 90 ? -8.115 -9.877 20.429 1.00 87.94 90 ALA A C 1
ATOM 718 O O . ALA A 1 90 ? -7.713 -9.079 19.589 1.00 87.94 90 ALA A O 1
ATOM 719 N N . LYS A 1 91 ? -8.563 -11.095 20.092 1.00 82.00 91 LYS A N 1
ATOM 720 C CA . LYS A 1 91 ? -8.611 -11.584 18.711 1.00 82.00 91 LYS A CA 1
ATOM 721 C C . LYS A 1 91 ? -9.624 -10.823 17.854 1.00 82.00 91 LYS A C 1
ATOM 723 O O . LYS A 1 91 ? -9.340 -10.575 16.692 1.00 82.00 91 LYS A O 1
ATOM 728 N N . GLN A 1 92 ? -10.788 -10.463 18.400 1.00 82.56 92 GLN A N 1
ATOM 729 C CA . GLN A 1 92 ? -11.757 -9.629 17.681 1.00 82.56 92 GLN A CA 1
ATOM 730 C C . GLN A 1 92 ? -11.179 -8.246 17.399 1.00 82.56 92 GLN A C 1
ATOM 732 O O . GLN A 1 92 ? -11.201 -7.834 16.248 1.00 82.56 92 GLN A O 1
ATOM 737 N N . LEU A 1 93 ? -10.571 -7.594 18.396 1.00 85.56 93 LEU A N 1
ATOM 738 C CA . LEU A 1 93 ? -9.939 -6.288 18.188 1.00 85.56 93 LEU A CA 1
ATOM 739 C C . LEU A 1 93 ? -8.785 -6.343 17.179 1.00 85.56 93 LEU A C 1
ATOM 741 O O . LEU A 1 93 ? -8.651 -5.441 16.366 1.00 85.56 93 LEU A O 1
ATOM 745 N N . GLN A 1 94 ? -7.993 -7.420 17.157 1.00 80.75 94 GLN A N 1
ATOM 746 C CA . GLN A 1 94 ? -6.961 -7.622 16.127 1.00 80.75 94 GLN A CA 1
ATOM 747 C C . GLN A 1 94 ? -7.520 -7.726 14.702 1.00 80.75 94 GLN A C 1
ATOM 749 O O . GLN A 1 94 ? -6.795 -7.461 13.747 1.00 80.75 94 GLN A O 1
ATOM 754 N N . MET A 1 95 ? -8.774 -8.156 14.551 1.00 72.38 95 MET A N 1
ATOM 755 C CA . MET A 1 95 ? -9.456 -8.219 13.257 1.00 72.38 95 MET A CA 1
ATOM 756 C C . MET A 1 95 ? -10.224 -6.929 12.939 1.00 72.38 95 MET A C 1
ATOM 758 O O . MET A 1 95 ? -10.664 -6.764 11.808 1.00 72.38 95 MET A O 1
ATOM 762 N N . SER A 1 96 ? -10.401 -6.038 13.917 1.00 80.56 96 SER A N 1
ATOM 763 C CA . SER A 1 96 ? -11.089 -4.763 13.741 1.00 80.56 96 SER A CA 1
ATOM 764 C C . SER A 1 96 ? -10.186 -3.718 13.089 1.00 80.56 96 SER A C 1
ATOM 766 O O . SER A 1 96 ? -8.962 -3.707 13.266 1.00 80.56 96 SER A O 1
ATOM 768 N N . SER A 1 97 ? -10.822 -2.786 12.381 1.00 82.25 97 SER A N 1
ATOM 769 C CA . SER A 1 97 ? -10.157 -1.586 11.878 1.00 82.25 97 SER A CA 1
ATOM 770 C C . SER A 1 97 ? -9.633 -0.776 13.059 1.00 82.25 97 SER A C 1
ATOM 772 O O . SER A 1 97 ? -10.344 -0.593 14.046 1.00 82.25 97 SER A O 1
ATOM 774 N N . HIS A 1 98 ? -8.397 -0.294 12.994 1.00 89.31 98 HIS A N 1
ATOM 775 C CA . HIS A 1 98 ? -7.812 0.469 14.090 1.00 89.31 98 HIS A CA 1
ATOM 776 C C . HIS A 1 98 ? -6.860 1.546 13.590 1.00 89.31 98 HIS A C 1
ATOM 778 O O . HIS A 1 98 ? -6.349 1.480 12.474 1.00 89.31 98 HIS A O 1
ATOM 784 N N . LEU A 1 99 ? -6.627 2.535 14.446 1.00 92.00 99 LEU A N 1
ATOM 785 C CA . LEU A 1 99 ? -5.707 3.638 14.205 1.00 92.00 99 LEU A CA 1
ATOM 786 C C . LEU A 1 99 ? -5.047 4.096 15.509 1.00 92.00 99 LEU A C 1
ATOM 788 O O . LEU A 1 99 ? -5.514 3.782 16.608 1.00 92.00 99 LEU A O 1
ATOM 792 N N . THR A 1 100 ? -3.967 4.864 15.372 1.00 92.00 100 THR A N 1
ATOM 793 C CA . THR A 1 100 ? -3.304 5.587 16.469 1.00 92.00 100 THR A CA 1
ATOM 794 C C . THR A 1 100 ? -3.515 7.089 16.229 1.00 92.00 100 THR A C 1
ATOM 796 O O . THR A 1 100 ? -2.669 7.722 15.594 1.00 92.00 100 THR A O 1
ATOM 799 N N . PRO A 1 101 ? -4.675 7.649 16.625 1.00 92.88 101 PRO A N 1
ATOM 800 C CA . PRO A 1 101 ? -5.060 8.999 16.232 1.00 92.88 101 PRO A CA 1
ATOM 801 C C . PRO A 1 101 ? -4.248 10.061 16.983 1.00 92.88 101 PRO A C 1
ATOM 803 O O . PRO A 1 101 ? -3.836 9.844 18.123 1.00 92.88 101 PRO A O 1
ATOM 806 N N . GLN A 1 102 ? -4.033 11.216 16.349 1.00 93.25 102 GLN A N 1
ATOM 807 C CA . GLN A 1 102 ? -3.438 12.404 16.979 1.00 93.25 102 GLN A CA 1
ATOM 808 C C . GLN A 1 102 ? -4.514 13.328 17.560 1.00 93.25 102 GLN A C 1
ATOM 810 O O . GLN A 1 102 ? -4.253 14.092 18.486 1.00 93.25 102 GLN A O 1
ATOM 815 N N . SER A 1 103 ? -5.728 13.248 17.020 1.00 96.00 103 SER A N 1
ATOM 816 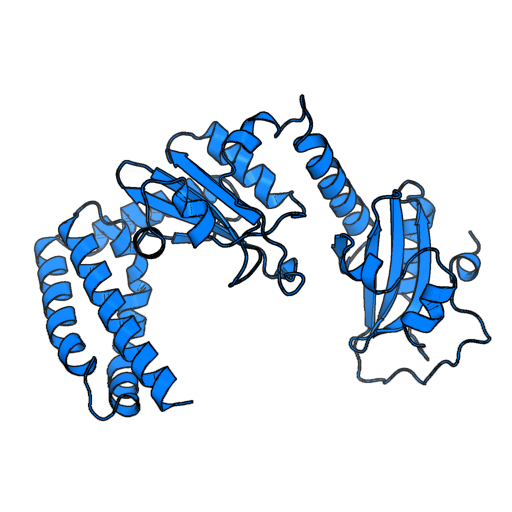C CA . SER A 1 103 ? -6.903 13.991 17.457 1.00 96.00 103 SER A CA 1
ATOM 817 C C . SER A 1 103 ? -8.156 13.117 17.395 1.00 96.00 103 SER A C 1
ATOM 819 O O . SER A 1 103 ? -8.207 12.119 16.675 1.00 96.00 103 SER A O 1
ATOM 821 N N . ALA A 1 104 ? -9.213 13.520 18.098 1.00 94.56 104 ALA A N 1
ATOM 822 C CA . ALA A 1 104 ? -10.509 12.864 17.957 1.00 94.56 104 ALA A CA 1
ATOM 823 C C . ALA A 1 104 ? -11.079 12.982 16.525 1.00 94.56 104 ALA A C 1
ATOM 825 O O . ALA A 1 104 ? -11.771 12.074 16.072 1.00 94.56 104 ALA A O 1
ATOM 826 N N . ASP A 1 105 ? -10.748 14.049 15.784 1.00 94.25 105 ASP A N 1
ATOM 827 C CA . ASP A 1 105 ? -11.167 14.231 14.384 1.00 94.25 105 ASP A CA 1
ATOM 828 C C . ASP A 1 105 ? -10.616 13.147 13.451 1.00 94.25 105 ASP A C 1
ATOM 830 O O . ASP A 1 105 ? -11.287 12.751 12.492 1.00 94.25 105 ASP A O 1
ATOM 834 N N . ASP A 1 106 ? -9.435 12.607 13.759 1.00 89.62 106 ASP A N 1
ATOM 835 C CA . ASP A 1 106 ? -8.851 11.496 13.006 1.00 89.62 106 ASP A CA 1
ATOM 836 C C . ASP A 1 106 ? -9.716 10.231 13.125 1.00 89.62 106 ASP A C 1
ATOM 838 O O . ASP A 1 106 ? -9.860 9.489 12.152 1.00 89.62 106 ASP A O 1
ATOM 842 N N . ILE A 1 107 ? -10.338 10.004 14.292 1.00 92.62 107 ILE A N 1
ATOM 843 C CA . ILE A 1 107 ? -11.232 8.861 14.542 1.00 92.62 107 ILE A CA 1
ATOM 844 C C . ILE A 1 107 ? -12.449 8.947 13.622 1.00 92.62 107 ILE A C 1
ATOM 846 O O . ILE A 1 107 ? -12.760 7.982 12.923 1.00 92.62 107 ILE A O 1
ATOM 850 N N . PHE A 1 108 ? -13.116 10.103 13.585 1.00 92.69 108 PHE A N 1
ATOM 851 C CA . PHE A 1 108 ? -14.312 10.299 12.761 1.00 92.69 108 PHE A CA 1
ATOM 852 C C . PHE A 1 108 ? -13.985 10.276 11.271 1.00 92.69 108 PHE A C 1
ATOM 854 O O . PHE A 1 108 ? -14.697 9.641 10.496 1.00 92.69 108 PHE A O 1
ATOM 861 N N . SER A 1 109 ? -12.869 10.891 10.873 1.00 85.94 109 SER A N 1
ATOM 862 C CA . SER A 1 109 ? -12.390 10.848 9.489 1.00 85.94 109 SER A CA 1
ATOM 863 C C . SER A 1 109 ? -12.125 9.410 9.039 1.00 85.94 109 SER A C 1
ATOM 865 O O . SER A 1 109 ? -12.483 9.021 7.928 1.00 85.94 109 SER A O 1
ATOM 867 N N . TYR A 1 110 ? -11.528 8.588 9.905 1.00 84.06 110 TYR A N 1
ATOM 868 C CA . TYR A 1 110 ? -11.281 7.178 9.620 1.00 84.06 110 TYR A CA 1
ATOM 869 C C . TYR A 1 110 ? -12.567 6.339 9.620 1.00 84.06 110 TYR A C 1
ATOM 871 O O . TYR A 1 110 ? -12.738 5.497 8.741 1.00 84.06 110 TYR A O 1
ATOM 879 N N . TYR A 1 111 ? -13.513 6.602 10.524 1.00 86.75 111 TYR A N 1
ATOM 880 C CA . TYR A 1 111 ? -14.820 5.940 10.509 1.00 86.75 111 TYR A CA 1
ATOM 881 C C . TYR A 1 111 ? -15.608 6.240 9.229 1.00 86.75 111 TYR A C 1
ATOM 883 O O . TYR A 1 111 ? -16.063 5.315 8.562 1.00 86.75 111 TYR A O 1
ATOM 891 N N . GLN A 1 112 ? -15.678 7.509 8.816 1.00 84.12 112 GLN A N 1
ATOM 892 C CA . GLN A 1 112 ? -16.313 7.908 7.555 1.00 84.12 112 GLN A CA 1
ATOM 893 C C . GLN A 1 112 ? -15.673 7.216 6.347 1.00 84.12 112 GLN A C 1
ATOM 895 O O . GLN A 1 112 ? -16.362 6.875 5.386 1.00 84.12 112 GLN A O 1
ATOM 900 N N . ARG A 1 113 ? -14.357 6.965 6.390 1.00 78.94 113 ARG A N 1
ATOM 901 C CA . ARG A 1 113 ? -13.673 6.167 5.368 1.00 78.94 113 ARG A CA 1
ATOM 902 C C . ARG A 1 113 ? -14.114 4.709 5.374 1.00 78.94 113 ARG A C 1
ATOM 904 O O . ARG A 1 113 ? -14.311 4.166 4.291 1.00 78.94 113 ARG A O 1
ATOM 911 N N . ILE A 1 114 ? -14.260 4.074 6.538 1.00 78.75 114 ILE A N 1
ATOM 912 C CA . ILE A 1 114 ? -14.763 2.693 6.645 1.00 78.75 114 ILE A CA 1
ATOM 913 C C . ILE A 1 114 ? -16.194 2.614 6.117 1.00 78.75 114 ILE A C 1
ATOM 915 O O . ILE A 1 114 ? -16.458 1.812 5.224 1.00 78.75 114 ILE A O 1
ATOM 919 N N . GLU A 1 115 ? -17.097 3.471 6.597 1.00 79.12 115 GLU A N 1
ATOM 920 C CA . GLU A 1 115 ? -18.484 3.505 6.120 1.00 79.12 115 GLU A CA 1
ATOM 921 C C . GLU A 1 115 ? -18.540 3.759 4.613 1.00 79.12 115 GLU A C 1
ATOM 923 O O . GLU A 1 115 ? -19.157 2.997 3.872 1.00 79.12 115 GLU A O 1
ATOM 928 N N . GLY A 1 116 ? -17.825 4.778 4.129 1.00 72.44 116 GLY A N 1
ATOM 929 C CA . GLY A 1 116 ? -17.721 5.070 2.702 1.00 72.44 116 GLY A CA 1
ATOM 930 C C . GLY A 1 116 ? -17.110 3.923 1.895 1.00 72.44 116 GLY A C 1
ATOM 931 O O . GLY A 1 116 ? -17.424 3.779 0.714 1.00 72.44 116 GLY A O 1
ATOM 932 N N . SER A 1 117 ? -16.283 3.081 2.522 1.00 71.06 117 SER A N 1
ATOM 933 C CA . SER A 1 117 ? -15.767 1.862 1.905 1.00 71.06 117 SER A CA 1
ATOM 934 C C . SER A 1 117 ? -16.867 0.821 1.739 1.00 71.06 117 SER A C 1
ATOM 936 O O . SER A 1 117 ? -17.109 0.343 0.633 1.00 71.06 117 SER A O 1
ATOM 938 N N . ILE A 1 118 ? -17.575 0.522 2.824 1.00 71.25 118 ILE A N 1
ATOM 939 C CA . ILE A 1 118 ? -18.641 -0.481 2.855 1.00 71.25 118 ILE A CA 1
ATOM 940 C C . ILE A 1 118 ? -19.770 -0.081 1.896 1.00 71.25 118 ILE A C 1
ATOM 942 O O . ILE A 1 118 ? -20.055 -0.802 0.940 1.00 71.25 118 ILE A O 1
ATOM 946 N N . TYR A 1 119 ? -20.342 1.115 2.063 1.00 64.56 119 TYR A N 1
ATOM 947 C CA . TYR A 1 119 ? -21.410 1.617 1.190 1.00 64.56 119 TYR A CA 1
ATOM 948 C C . TYR A 1 119 ? -20.923 1.885 -0.237 1.00 64.56 119 TYR A C 1
ATOM 950 O O . TYR A 1 119 ? -21.693 1.801 -1.192 1.00 64.56 119 TYR A O 1
ATOM 958 N N . GLY A 1 120 ? -19.633 2.187 -0.410 1.00 64.25 120 GLY A N 1
ATOM 959 C CA . GLY A 1 120 ? -19.013 2.359 -1.719 1.00 64.25 120 GLY A CA 1
ATOM 960 C C . GLY A 1 120 ? -19.036 1.089 -2.568 1.00 64.25 120 GLY A C 1
ATOM 961 O O . GLY A 1 120 ? -19.036 1.202 -3.793 1.00 64.25 120 GLY A O 1
ATOM 962 N N . GLN A 1 121 ? -19.091 -0.090 -1.943 1.00 68.31 121 GLN A N 1
ATOM 963 C CA . GLN A 1 121 ? -19.138 -1.395 -2.609 1.00 68.31 121 GLN A CA 1
ATOM 964 C C . GLN A 1 121 ? -20.556 -1.956 -2.786 1.00 68.31 121 GLN A C 1
ATOM 966 O O . GLN A 1 121 ? -20.725 -2.956 -3.487 1.00 68.31 121 GLN A O 1
ATOM 971 N N . GLU A 1 122 ? -21.581 -1.342 -2.193 1.00 75.56 122 GLU A N 1
ATOM 972 C CA . GLU A 1 122 ? -22.973 -1.761 -2.372 1.00 75.56 122 GLU A CA 1
ATOM 973 C C . GLU A 1 122 ? -23.554 -1.253 -3.695 1.00 75.56 122 GLU A C 1
ATOM 975 O O . GLU A 1 122 ? -23.130 -0.236 -4.247 1.00 75.56 122 GLU A O 1
ATOM 980 N N . LYS A 1 123 ? -24.557 -1.957 -4.231 1.00 70.25 123 LYS A N 1
ATOM 981 C CA . LYS A 1 123 ? -25.196 -1.577 -5.496 1.00 70.25 123 LYS A CA 1
ATOM 982 C C . LYS A 1 123 ? -25.804 -0.173 -5.386 1.00 70.25 123 LYS A C 1
ATOM 984 O O . LYS A 1 123 ? -26.779 0.021 -4.668 1.00 70.25 123 LYS A O 1
ATOM 989 N N . GLY A 1 124 ? -25.258 0.773 -6.153 1.00 70.50 124 GLY A N 1
ATOM 990 C CA . GLY A 1 124 ? -25.635 2.193 -6.117 1.00 70.50 124 GLY A CA 1
ATOM 991 C C . GLY A 1 124 ? -24.638 3.102 -5.385 1.00 70.50 124 GLY A C 1
ATOM 992 O O . GLY A 1 124 ? -24.775 4.321 -5.463 1.00 70.50 124 GLY A O 1
ATOM 993 N N . GLY A 1 125 ? -23.618 2.539 -4.729 1.00 75.19 125 GLY A N 1
ATOM 994 C CA . GLY A 1 125 ? -22.505 3.285 -4.145 1.00 75.19 125 GLY A CA 1
ATOM 995 C C . GLY A 1 125 ? -21.599 3.925 -5.202 1.00 75.19 125 GLY A C 1
ATOM 996 O O . GLY A 1 125 ? -21.462 3.410 -6.315 1.00 75.19 125 GLY A O 1
ATOM 997 N N . LYS A 1 126 ? -20.932 5.036 -4.844 1.00 78.25 126 LYS A N 1
ATOM 998 C CA . LYS A 1 126 ? -20.043 5.809 -5.745 1.00 78.25 126 LYS A CA 1
ATOM 999 C C . LYS A 1 126 ? -19.000 4.928 -6.449 1.00 78.25 126 LYS A C 1
ATOM 1001 O O . LYS A 1 126 ? -18.669 5.186 -7.600 1.00 78.25 126 LYS A O 1
ATOM 1006 N N . TYR A 1 127 ? -18.498 3.901 -5.764 1.00 84.38 127 TYR A N 1
ATOM 1007 C CA . TYR A 1 127 ? -17.414 3.039 -6.237 1.00 84.38 127 TYR A CA 1
ATOM 1008 C C . TYR A 1 127 ? -17.876 1.623 -6.606 1.00 84.38 127 TYR A C 1
ATOM 1010 O O . TYR A 1 127 ? -17.043 0.738 -6.814 1.00 84.38 127 TYR A O 1
ATOM 1018 N N . TYR A 1 128 ? -19.188 1.394 -6.722 1.00 85.19 128 TYR A N 1
ATOM 1019 C CA . TYR A 1 128 ? -19.736 0.080 -7.048 1.00 85.19 128 TYR A CA 1
ATOM 1020 C C . TYR A 1 128 ? -19.250 -0.392 -8.418 1.00 85.19 128 TYR A C 1
ATOM 1022 O O . TYR A 1 128 ? -18.744 -1.501 -8.583 1.00 85.19 128 TYR A O 1
ATOM 1030 N N . GLU A 1 129 ? -19.335 0.504 -9.401 1.00 89.00 129 GLU A N 1
ATOM 1031 C CA . GLU A 1 129 ? -18.983 0.209 -10.785 1.00 89.00 129 GLU A CA 1
ATOM 1032 C C . GLU A 1 129 ? -17.502 -0.109 -10.971 1.00 89.00 129 GLU A C 1
ATOM 1034 O O . GLU A 1 129 ? -17.167 -0.870 -11.877 1.00 89.00 129 GLU A O 1
ATOM 1039 N N . ILE A 1 130 ? -16.610 0.416 -10.122 1.00 94.19 130 ILE A N 1
ATOM 1040 C CA . ILE A 1 130 ? -15.181 0.122 -10.250 1.00 94.19 130 ILE A CA 1
ATOM 1041 C C . ILE A 1 130 ? -14.791 -1.240 -9.664 1.00 94.19 130 ILE A C 1
ATOM 1043 O O . ILE A 1 130 ? -13.730 -1.760 -10.004 1.00 94.19 130 ILE A O 1
ATOM 1047 N N . GLN A 1 131 ? -15.642 -1.865 -8.838 1.00 92.56 131 GLN A N 1
ATOM 1048 C CA . GLN A 1 131 ? -15.337 -3.178 -8.253 1.00 92.56 131 GLN A CA 1
ATOM 1049 C C . GLN A 1 131 ? -15.172 -4.262 -9.326 1.00 92.56 131 GLN A C 1
ATOM 1051 O O . GLN A 1 131 ? -14.405 -5.201 -9.133 1.00 92.56 131 GLN A O 1
ATOM 1056 N N . LYS A 1 132 ? -15.808 -4.106 -10.498 1.00 95.25 132 LYS A N 1
ATOM 1057 C CA . LYS A 1 132 ? -15.638 -5.026 -11.638 1.00 95.25 132 LYS A CA 1
ATOM 1058 C C . LYS A 1 132 ? -14.210 -5.070 -12.193 1.00 95.25 132 LYS A C 1
ATOM 1060 O O . LYS A 1 132 ? -13.864 -6.029 -12.874 1.00 95.25 132 LYS A O 1
ATOM 1065 N N . TYR A 1 133 ? -13.392 -4.051 -11.914 1.00 97.56 133 TYR A N 1
ATOM 1066 C CA . TYR A 1 133 ? -11.980 -4.018 -12.301 1.00 97.56 133 TYR A CA 1
ATOM 1067 C C . TYR A 1 133 ? -11.067 -4.669 -11.261 1.00 97.56 133 TYR A C 1
ATOM 1069 O O . TYR A 1 133 ? -9.890 -4.875 -11.556 1.00 97.56 133 TYR A O 1
ATOM 1077 N N . ASN A 1 134 ? -11.567 -4.991 -10.063 1.00 97.50 134 ASN A N 1
ATOM 1078 C CA . ASN A 1 134 ? -10.763 -5.644 -9.043 1.00 97.50 134 ASN A CA 1
ATOM 1079 C C . ASN A 1 134 ? -10.545 -7.119 -9.402 1.00 97.50 134 ASN A C 1
ATOM 1081 O O . ASN A 1 134 ? -11.441 -7.959 -9.322 1.00 97.50 134 ASN A O 1
ATOM 1085 N N . LEU A 1 135 ? -9.317 -7.440 -9.783 1.00 97.94 135 LEU A N 1
ATOM 1086 C CA . LEU A 1 135 ? -8.873 -8.776 -10.148 1.00 97.94 135 LEU A CA 1
ATOM 1087 C C . LEU A 1 135 ? -8.387 -9.586 -8.941 1.00 97.94 135 LEU A C 1
ATOM 1089 O O . LEU A 1 135 ? -7.991 -10.740 -9.126 1.00 97.94 135 LEU A O 1
ATOM 1093 N N . LEU A 1 136 ? -8.438 -9.034 -7.721 1.00 97.44 136 LEU A N 1
ATOM 1094 C CA . LEU A 1 136 ? -8.010 -9.719 -6.503 1.00 97.44 136 LEU A CA 1
ATOM 1095 C C . LEU A 1 136 ? -8.622 -11.127 -6.400 1.00 97.44 136 LEU A C 1
ATOM 1097 O O . LEU A 1 136 ? -9.788 -11.368 -6.719 1.00 97.44 136 LEU A O 1
ATOM 1101 N N . GLU A 1 137 ? -7.802 -12.078 -5.967 1.00 96.19 137 GLU A N 1
ATOM 1102 C CA . GLU A 1 137 ? -8.247 -13.392 -5.509 1.00 96.19 137 GLU A CA 1
ATOM 1103 C C . GLU A 1 137 ? -8.030 -13.442 -3.996 1.00 96.19 137 GLU A C 1
ATOM 1105 O O . GLU A 1 137 ? -6.877 -13.580 -3.565 1.00 96.19 137 GLU A O 1
ATOM 1110 N N . PRO A 1 138 ? -9.098 -13.275 -3.191 1.00 95.00 138 PRO A N 1
ATOM 1111 C CA . PRO A 1 138 ? -8.969 -13.224 -1.747 1.00 95.00 138 PRO A CA 1
ATOM 1112 C C . PRO A 1 138 ? -8.343 -14.499 -1.182 1.00 95.00 138 PRO A C 1
ATOM 1114 O O . PRO A 1 138 ? -8.703 -15.626 -1.530 1.00 95.00 138 PRO A O 1
ATOM 1117 N N . LYS A 1 139 ? -7.402 -14.311 -0.268 1.00 94.56 139 LYS A N 1
ATOM 1118 C CA . LYS A 1 139 ? -6.731 -15.337 0.507 1.00 94.56 139 LYS A CA 1
ATOM 1119 C C . LYS A 1 139 ? -6.527 -14.808 1.916 1.00 94.56 139 LYS A C 1
ATOM 1121 O O . LYS A 1 139 ? -5.978 -13.730 2.118 1.00 94.56 139 LYS A O 1
ATOM 1126 N N . LYS A 1 140 ? -6.899 -15.621 2.902 1.00 91.62 140 LYS A N 1
ATOM 1127 C CA . LYS A 1 140 ? -6.648 -15.305 4.305 1.00 91.62 140 LYS A CA 1
ATOM 1128 C C . LYS A 1 140 ? -5.143 -15.095 4.534 1.00 91.62 140 LYS A C 1
ATOM 1130 O O . LYS A 1 140 ? -4.375 -16.025 4.256 1.00 91.62 140 LYS A O 1
ATOM 1135 N N . PRO A 1 141 ? -4.716 -13.923 5.030 1.00 90.94 141 PRO A N 1
ATOM 1136 C CA . PRO A 1 141 ? -3.310 -13.685 5.282 1.00 90.94 141 PRO A CA 1
ATOM 1137 C C . PRO A 1 141 ? -2.863 -14.441 6.543 1.00 90.94 141 PRO A C 1
ATOM 1139 O O . PRO A 1 141 ? -3.656 -14.743 7.438 1.00 90.94 141 PRO A O 1
ATOM 1142 N N . ASN A 1 142 ? -1.577 -14.784 6.602 1.00 91.62 142 ASN A N 1
ATOM 1143 C CA . ASN A 1 142 ? -0.971 -15.476 7.748 1.00 91.62 142 ASN A CA 1
ATOM 1144 C C . ASN A 1 142 ? -0.796 -14.557 8.971 1.00 91.62 142 ASN A C 1
ATOM 1146 O O . ASN A 1 142 ? -0.568 -15.042 10.076 1.00 91.62 142 ASN A O 1
ATOM 1150 N N . TYR A 1 143 ? -0.881 -13.245 8.764 1.00 88.94 143 TYR A N 1
ATOM 1151 C CA . TYR A 1 143 ? -0.858 -12.187 9.769 1.00 88.94 143 TYR A CA 1
ATOM 1152 C C . TYR A 1 143 ? -1.707 -11.017 9.254 1.00 88.94 143 TYR A C 1
ATOM 1154 O O . TYR A 1 143 ? -2.064 -11.005 8.080 1.00 88.94 143 TYR A O 1
ATOM 1162 N N . MET A 1 144 ? -2.054 -10.055 10.106 1.00 86.31 144 MET A N 1
ATOM 1163 C CA . MET A 1 144 ? -2.739 -8.840 9.655 1.00 86.31 144 MET A CA 1
ATOM 1164 C C . MET A 1 144 ? -1.692 -7.832 9.154 1.00 86.31 144 MET A C 1
ATOM 1166 O O . MET A 1 144 ? -0.835 -7.473 9.965 1.00 86.31 144 MET A O 1
ATOM 1170 N N . PRO A 1 145 ? -1.701 -7.416 7.871 1.00 88.81 145 PRO A N 1
ATOM 1171 C CA . PRO A 1 145 ? -0.771 -6.399 7.378 1.00 88.81 145 PRO A CA 1
ATOM 1172 C C . PRO A 1 145 ? -0.912 -5.083 8.148 1.00 88.81 145 PRO A C 1
ATOM 1174 O O . PRO A 1 145 ? -2.025 -4.712 8.529 1.00 88.81 145 PRO A O 1
ATOM 1177 N N . ASP A 1 146 ? 0.205 -4.388 8.371 1.00 84.12 146 ASP A N 1
ATOM 1178 C CA . ASP A 1 146 ? 0.199 -3.084 9.034 1.00 84.12 146 ASP A CA 1
ATOM 1179 C C . ASP A 1 146 ? -0.433 -2.035 8.097 1.00 84.12 146 ASP A C 1
ATOM 1181 O O . ASP A 1 146 ? 0.029 -1.866 6.965 1.00 84.12 146 ASP A O 1
ATOM 1185 N N . PRO A 1 147 ? -1.494 -1.322 8.516 1.00 82.69 147 PRO A N 1
ATOM 1186 C CA . PRO A 1 147 ? -2.094 -0.268 7.706 1.00 82.69 147 PRO A CA 1
ATOM 1187 C C . PRO A 1 147 ? -1.131 0.854 7.293 1.00 82.69 147 PRO A C 1
ATOM 1189 O O . PRO A 1 147 ? -1.430 1.527 6.300 1.00 82.69 147 PRO A O 1
ATOM 1192 N N . GLU A 1 148 ? -0.034 1.063 8.028 1.00 83.56 148 GLU A N 1
ATOM 1193 C CA . GLU A 1 148 ? 0.995 2.076 7.749 1.00 83.56 148 GLU A CA 1
ATOM 1194 C C . GLU A 1 148 ? 1.951 1.665 6.616 1.00 83.56 148 GLU A C 1
ATOM 1196 O O . GLU A 1 148 ? 2.534 2.528 5.963 1.00 83.56 148 GLU A O 1
ATOM 1201 N N . ASP A 1 149 ? 2.064 0.366 6.320 1.00 89.94 149 ASP A N 1
ATOM 1202 C CA . ASP A 1 149 ? 2.888 -0.153 5.215 1.00 89.94 149 ASP A CA 1
ATOM 1203 C C . ASP A 1 149 ? 2.168 -0.074 3.853 1.00 89.94 149 ASP A C 1
ATOM 1205 O O . ASP A 1 149 ? 2.716 -0.450 2.808 1.00 89.94 149 ASP A O 1
ATOM 1209 N N . ARG A 1 150 ? 0.923 0.421 3.843 1.00 93.31 150 ARG A N 1
ATOM 1210 C CA . ARG A 1 150 ? 0.097 0.484 2.640 1.00 93.31 150 ARG A CA 1
ATOM 1211 C C . ARG A 1 150 ? 0.619 1.510 1.653 1.00 93.31 150 ARG A C 1
ATOM 1213 O O . ARG A 1 150 ? 0.850 2.671 1.979 1.00 93.31 150 ARG A O 1
ATOM 1220 N N . LEU A 1 151 ? 0.658 1.102 0.394 1.00 96.50 151 LEU A N 1
ATOM 1221 C CA . LEU A 1 151 ? 1.037 1.966 -0.716 1.00 96.50 151 LEU A CA 1
ATOM 1222 C C . LEU A 1 151 ? 0.248 1.617 -1.977 1.00 96.50 151 LEU A C 1
ATOM 1224 O O . LEU A 1 151 ? -0.293 0.515 -2.113 1.00 96.50 151 LEU A O 1
ATOM 1228 N N . ILE A 1 152 ? 0.178 2.566 -2.908 1.00 97.69 152 ILE A N 1
ATOM 1229 C CA . ILE A 1 152 ? -0.446 2.367 -4.217 1.00 97.69 152 ILE A CA 1
ATOM 1230 C C . ILE A 1 152 ? 0.652 2.423 -5.272 1.00 97.69 152 ILE A C 1
ATOM 1232 O O . ILE A 1 152 ? 1.428 3.377 -5.337 1.00 97.69 152 ILE A O 1
ATOM 1236 N N . GLN A 1 153 ? 0.712 1.401 -6.117 1.00 97.81 153 GLN A N 1
ATOM 1237 C CA . GLN A 1 153 ? 1.679 1.299 -7.204 1.00 97.81 153 GLN A CA 1
ATOM 1238 C C . GLN A 1 153 ? 0.975 1.333 -8.551 1.00 97.81 153 GLN A C 1
ATOM 1240 O O . GLN A 1 153 ? -0.022 0.646 -8.768 1.00 97.81 153 GLN A O 1
ATOM 1245 N N . ALA A 1 154 ? 1.548 2.097 -9.472 1.00 97.81 154 ALA A N 1
ATOM 1246 C CA . ALA A 1 154 ? 1.191 2.115 -10.878 1.00 97.81 154 ALA A CA 1
ATOM 1247 C C . ALA A 1 154 ? 2.301 1.448 -11.692 1.00 97.81 154 ALA A C 1
ATOM 1249 O O . ALA A 1 154 ? 3.431 1.947 -11.731 1.00 97.81 154 ALA A O 1
ATOM 1250 N N . TYR A 1 155 ? 1.970 0.345 -12.362 1.00 97.12 155 TYR A N 1
ATOM 1251 C CA . TYR A 1 155 ? 2.848 -0.329 -13.313 1.00 97.12 155 TYR A CA 1
ATOM 1252 C C . TYR A 1 155 ? 2.403 -0.020 -14.741 1.00 97.12 155 TYR A C 1
ATOM 1254 O O . TYR A 1 155 ? 1.242 -0.219 -15.097 1.00 97.12 155 TYR A O 1
ATOM 1262 N N . TYR A 1 156 ? 3.346 0.434 -15.561 1.00 94.19 156 TYR A N 1
ATOM 1263 C CA . TYR A 1 156 ? 3.099 0.847 -16.942 1.00 94.19 156 TYR A CA 1
ATOM 1264 C C . TYR A 1 156 ? 3.514 -0.276 -17.889 1.00 94.19 156 TYR A C 1
ATOM 1266 O O . TYR A 1 156 ? 4.708 -0.497 -18.128 1.00 94.19 156 TYR A O 1
ATOM 1274 N N . GLY A 1 157 ? 2.516 -1.013 -18.368 1.00 92.88 157 GLY A N 1
ATOM 1275 C CA . GLY A 1 157 ? 2.676 -2.124 -19.294 1.00 92.88 157 GLY A CA 1
ATOM 1276 C C . GLY A 1 157 ? 2.797 -1.680 -20.757 1.00 92.88 157 GLY A C 1
ATOM 1277 O O . GLY A 1 157 ? 2.780 -0.486 -21.070 1.00 92.88 157 GLY A O 1
ATOM 1278 N N . PRO A 1 158 ? 2.954 -2.640 -21.685 1.00 89.62 158 PRO A N 1
ATOM 1279 C CA . PRO A 1 158 ? 2.868 -2.367 -23.116 1.00 89.62 158 PRO A CA 1
ATOM 1280 C C . PRO A 1 158 ? 1.449 -1.932 -23.521 1.00 89.62 158 PRO A C 1
ATOM 1282 O O . PRO A 1 158 ? 0.501 -2.064 -22.757 1.00 89.62 158 PRO A O 1
ATOM 1285 N N . ASP A 1 159 ? 1.309 -1.395 -24.735 1.00 89.38 159 ASP A N 1
ATOM 1286 C CA . ASP A 1 159 ? 0.010 -1.060 -25.343 1.00 89.38 159 ASP A CA 1
ATOM 1287 C C . ASP A 1 159 ? -0.885 -0.141 -24.492 1.00 89.38 159 ASP A C 1
ATOM 1289 O O . ASP A 1 159 ? -2.115 -0.250 -24.502 1.00 89.38 159 ASP A O 1
ATOM 1293 N N . ASN A 1 160 ? -0.245 0.790 -23.777 1.00 91.62 160 ASN A N 1
ATOM 1294 C CA . ASN A 1 160 ? -0.885 1.734 -22.862 1.00 91.62 160 ASN A CA 1
ATOM 1295 C C . ASN A 1 160 ? -1.601 1.063 -21.676 1.00 91.62 160 ASN A C 1
ATOM 1297 O O . ASN A 1 160 ? -2.507 1.657 -21.095 1.00 91.62 160 ASN A O 1
ATOM 1301 N N . ASP A 1 161 ? -1.227 -0.166 -21.319 1.00 96.75 161 ASP A N 1
ATOM 1302 C CA . ASP A 1 161 ? -1.782 -0.842 -20.151 1.00 96.75 161 ASP A CA 1
ATOM 1303 C C . ASP A 1 161 ? -1.282 -0.208 -18.854 1.00 96.75 161 ASP A C 1
ATOM 1305 O O . ASP A 1 161 ? -0.095 0.087 -18.681 1.00 96.75 161 ASP A O 1
ATOM 1309 N N . LEU A 1 162 ? -2.205 -0.051 -17.914 1.00 97.75 162 LEU A N 1
ATOM 1310 C CA . LEU A 1 162 ? -1.942 0.409 -16.565 1.00 97.75 162 LEU A CA 1
ATOM 1311 C C . LEU A 1 162 ? -2.411 -0.660 -15.586 1.00 97.75 162 LEU A C 1
ATOM 1313 O O . LEU A 1 162 ? -3.584 -1.035 -15.572 1.00 97.75 162 LEU A O 1
ATOM 1317 N N . ILE A 1 163 ? -1.493 -1.136 -14.748 1.00 98.50 163 ILE A N 1
ATOM 1318 C CA . ILE A 1 163 ? -1.832 -1.998 -13.618 1.00 98.50 163 ILE A CA 1
ATOM 1319 C C . ILE A 1 163 ? -1.738 -1.153 -12.352 1.00 98.50 163 ILE A C 1
ATOM 1321 O O . ILE A 1 163 ? -0.659 -0.667 -12.008 1.00 98.50 163 ILE A O 1
ATOM 1325 N N . LEU A 1 164 ? -2.863 -0.987 -11.662 1.00 98.50 164 LEU A N 1
ATOM 1326 C CA . LEU A 1 164 ? -2.913 -0.349 -10.347 1.00 98.50 164 LEU A CA 1
ATOM 1327 C C . LEU A 1 164 ? -2.952 -1.432 -9.277 1.00 98.50 164 LEU A C 1
ATOM 1329 O O . LEU A 1 164 ? -3.807 -2.317 -9.319 1.00 98.50 164 LEU A O 1
ATOM 1333 N N . VAL A 1 165 ? -2.031 -1.352 -8.321 1.00 98.44 165 VAL A N 1
ATOM 1334 C CA . VAL A 1 165 ? -1.906 -2.300 -7.213 1.00 98.44 165 VAL A CA 1
ATOM 1335 C C . VAL A 1 165 ? -2.023 -1.541 -5.899 1.00 98.44 165 VAL A C 1
ATOM 1337 O O . VAL A 1 165 ? -1.226 -0.645 -5.629 1.00 98.44 165 VAL A O 1
ATOM 1340 N N . GLY A 1 166 ? -2.998 -1.919 -5.075 1.00 98.12 166 GLY A N 1
ATOM 1341 C CA . GLY A 1 166 ? -3.032 -1.544 -3.664 1.00 98.12 166 GLY A CA 1
ATOM 1342 C C . GLY A 1 166 ? -2.240 -2.576 -2.871 1.00 98.12 166 GLY A C 1
ATOM 1343 O O . GLY A 1 166 ? -2.722 -3.695 -2.681 1.00 98.12 166 GLY A O 1
ATOM 1344 N N . SER A 1 167 ? -1.019 -2.237 -2.456 1.00 97.44 167 SER A N 1
ATOM 1345 C CA . SER A 1 167 ? -0.157 -3.127 -1.671 1.00 97.44 167 SER A CA 1
ATOM 1346 C C . SER A 1 167 ? -0.449 -2.937 -0.193 1.00 97.44 167 SER A C 1
ATOM 1348 O O . SER A 1 167 ? -0.417 -1.808 0.293 1.00 97.44 167 SER A O 1
ATOM 1350 N N . ALA A 1 168 ? -0.744 -4.029 0.511 1.00 95.38 168 ALA A N 1
ATOM 1351 C CA . ALA A 1 168 ? -0.874 -4.009 1.962 1.00 95.38 168 ALA A CA 1
ATOM 1352 C C . ALA A 1 168 ? 0.507 -4.008 2.628 1.00 95.38 168 ALA A C 1
ATOM 1354 O O . ALA A 1 168 ? 0.726 -3.271 3.575 1.00 95.38 168 ALA A O 1
ATOM 1355 N N . ASP A 1 169 ? 1.419 -4.821 2.093 1.00 95.06 169 ASP A N 1
ATOM 1356 C CA . ASP A 1 169 ? 2.834 -4.895 2.457 1.00 95.06 169 ASP A CA 1
ATOM 1357 C C . ASP A 1 169 ? 3.618 -5.604 1.325 1.00 95.06 169 ASP A C 1
ATOM 1359 O O . ASP A 1 169 ? 3.156 -5.663 0.183 1.00 95.06 169 ASP A O 1
ATOM 1363 N N . ASN A 1 170 ? 4.795 -6.168 1.627 1.00 92.62 170 ASN A N 1
ATOM 1364 C CA . ASN A 1 170 ? 5.625 -6.911 0.666 1.00 92.62 170 ASN A CA 1
ATOM 1365 C C . ASN A 1 170 ? 5.049 -8.274 0.224 1.00 92.62 170 ASN A C 1
ATOM 1367 O O . ASN A 1 170 ? 5.529 -8.848 -0.753 1.00 92.62 170 ASN A O 1
ATOM 1371 N N . ASN A 1 171 ? 4.075 -8.829 0.948 1.00 94.19 171 ASN A N 1
ATOM 1372 C CA . ASN A 1 171 ? 3.531 -10.173 0.733 1.00 94.19 171 ASN A CA 1
ATOM 1373 C C . ASN A 1 171 ? 2.070 -10.163 0.267 1.00 94.19 171 ASN A C 1
ATOM 1375 O O . ASN A 1 171 ? 1.640 -11.105 -0.407 1.00 94.19 171 ASN A O 1
ATOM 1379 N N . TYR A 1 172 ? 1.314 -9.126 0.628 1.00 97.00 172 TYR A N 1
ATOM 1380 C CA . TYR A 1 172 ? -0.118 -9.031 0.395 1.00 97.00 172 TYR A CA 1
ATOM 1381 C C . TYR A 1 172 ? -0.492 -7.776 -0.386 1.00 97.00 172 TYR A C 1
ATOM 1383 O O . TYR A 1 172 ? 0.001 -6.677 -0.145 1.00 97.00 172 TYR A O 1
ATOM 1391 N N . ILE A 1 173 ? -1.448 -7.953 -1.290 1.00 97.94 173 ILE A N 1
ATOM 1392 C CA . ILE A 1 173 ? -2.172 -6.875 -1.960 1.00 97.94 173 ILE A CA 1
ATOM 1393 C C . ILE A 1 173 ? -3.633 -6.904 -1.517 1.00 97.94 173 ILE A C 1
ATOM 1395 O O . ILE A 1 173 ? -4.146 -7.960 -1.151 1.00 97.94 173 ILE A O 1
ATOM 1399 N N . TYR A 1 174 ? -4.310 -5.768 -1.591 1.00 97.06 174 TYR A N 1
ATOM 1400 C CA . TYR A 1 174 ? -5.757 -5.649 -1.375 1.00 97.06 174 TYR A CA 1
ATOM 1401 C C . TYR A 1 174 ? -6.509 -5.182 -2.625 1.00 97.06 174 TYR A C 1
ATOM 1403 O O . TYR A 1 174 ? -7.735 -5.092 -2.635 1.00 97.06 174 TYR A O 1
ATOM 1411 N N . TRP A 1 175 ? -5.781 -4.883 -3.699 1.00 98.31 175 TRP A N 1
ATOM 1412 C CA . TRP A 1 175 ? -6.360 -4.532 -4.984 1.00 98.31 175 TRP A CA 1
ATOM 1413 C C . TRP A 1 175 ? -5.375 -4.803 -6.108 1.00 98.31 175 TRP A C 1
ATOM 1415 O O . TRP A 1 175 ? -4.183 -4.519 -5.977 1.00 98.31 175 TRP A O 1
ATOM 1425 N N . LEU A 1 176 ? -5.888 -5.289 -7.235 1.00 98.44 176 LEU A N 1
ATOM 1426 C CA . LEU A 1 176 ? -5.181 -5.250 -8.509 1.00 98.44 176 LEU A CA 1
ATOM 1427 C C . LEU A 1 176 ? -6.198 -4.995 -9.613 1.00 98.44 176 LEU A C 1
ATOM 1429 O O . LEU A 1 176 ? -7.166 -5.737 -9.722 1.00 98.44 176 LEU A O 1
ATOM 1433 N N . SER A 1 177 ? -5.966 -3.998 -10.457 1.00 98.44 177 SER A N 1
ATOM 1434 C CA . SER A 1 177 ? -6.778 -3.757 -11.652 1.00 98.44 177 SER A CA 1
ATOM 1435 C C . SER A 1 177 ? -5.898 -3.572 -12.874 1.00 98.44 177 SER A C 1
ATOM 1437 O O . SER A 1 177 ? -4.813 -3.008 -12.763 1.00 98.44 177 SER A O 1
ATOM 1439 N N . LEU A 1 178 ? -6.390 -4.005 -14.033 1.00 98.31 178 LEU A N 1
ATOM 1440 C CA . LEU A 1 178 ? -5.784 -3.752 -15.338 1.00 98.31 178 LEU A CA 1
ATOM 1441 C C . LEU A 1 178 ? -6.726 -2.867 -16.161 1.00 98.31 178 LEU A C 1
ATOM 1443 O O . LEU A 1 178 ? -7.860 -3.256 -16.439 1.00 98.31 178 LEU A O 1
ATOM 1447 N N . THR A 1 179 ? -6.248 -1.691 -16.547 1.00 98.12 179 THR A N 1
ATOM 1448 C CA . THR A 1 179 ? -6.971 -0.688 -17.341 1.00 98.12 179 THR A CA 1
ATOM 1449 C C . THR A 1 179 ? -6.055 -0.128 -18.432 1.00 98.12 179 THR A C 1
ATOM 1451 O O . THR A 1 179 ? -4.922 -0.584 -18.606 1.00 98.12 179 THR A O 1
ATOM 1454 N N . LYS A 1 180 ? -6.535 0.864 -19.187 1.00 96.94 180 LYS A N 1
ATOM 1455 C CA . LYS A 1 180 ? -5.681 1.684 -20.049 1.00 96.94 180 LYS A CA 1
ATOM 1456 C C . LYS A 1 180 ? -5.266 2.955 -19.319 1.00 96.94 180 LYS A C 1
ATOM 1458 O O . LYS A 1 180 ? -6.064 3.527 -18.581 1.00 96.94 180 LYS A O 1
ATOM 1463 N N . ALA A 1 181 ? -4.035 3.418 -19.520 1.00 94.94 181 ALA A N 1
ATOM 1464 C CA . ALA A 1 181 ? -3.522 4.604 -18.835 1.00 94.94 181 ALA A CA 1
ATOM 1465 C C . ALA A 1 181 ? -4.259 5.895 -19.241 1.00 94.94 181 ALA A C 1
ATOM 1467 O O . ALA A 1 181 ? -4.298 6.845 -18.461 1.00 94.94 181 ALA A O 1
ATOM 1468 N N . ASP A 1 182 ? -4.872 5.924 -20.428 1.00 94.56 182 ASP A N 1
ATOM 1469 C CA . ASP A 1 182 ? -5.706 7.028 -20.917 1.00 94.56 182 ASP A CA 1
ATOM 1470 C C . ASP A 1 182 ? -7.165 6.975 -20.425 1.00 94.56 182 ASP A C 1
ATOM 1472 O O . ASP A 1 182 ? -7.878 7.976 -20.554 1.00 94.56 182 ASP A O 1
ATOM 1476 N N . ASP A 1 183 ? -7.595 5.882 -19.778 1.00 96.56 183 ASP A N 1
ATOM 1477 C CA . ASP A 1 183 ? -8.897 5.773 -19.102 1.00 96.56 183 ASP A CA 1
ATOM 1478 C C . ASP A 1 183 ? -8.905 6.581 -17.792 1.00 96.56 183 ASP A C 1
ATOM 1480 O O . ASP A 1 183 ? -8.855 6.074 -16.669 1.00 96.56 183 ASP A O 1
ATOM 1484 N N . THR A 1 184 ? -8.905 7.899 -17.967 1.00 95.19 184 THR A N 1
ATOM 1485 C CA . THR A 1 184 ? -8.717 8.908 -16.921 1.00 95.19 184 THR A CA 1
ATOM 1486 C C . THR A 1 184 ? -9.751 8.775 -15.808 1.00 95.19 184 THR A C 1
ATOM 1488 O O . THR A 1 184 ? -9.405 8.894 -14.635 1.00 95.19 184 THR A O 1
ATOM 1491 N N . GLU A 1 185 ? -11.016 8.546 -16.159 1.00 95.00 185 GLU A N 1
ATOM 1492 C CA . GLU A 1 185 ? -12.106 8.541 -15.185 1.00 95.00 185 GLU A CA 1
ATOM 1493 C C . GLU A 1 185 ? -12.095 7.263 -14.344 1.00 95.00 185 GLU A C 1
ATOM 1495 O O . GLU A 1 185 ? -12.098 7.348 -13.115 1.00 95.00 185 GLU A O 1
ATOM 1500 N N . THR A 1 186 ? -11.970 6.092 -14.978 1.00 96.50 186 THR A N 1
ATOM 1501 C CA . THR A 1 186 ? -11.858 4.816 -14.258 1.00 96.50 186 THR A CA 1
ATOM 1502 C C . THR A 1 186 ? -10.638 4.819 -13.341 1.00 96.50 186 THR A C 1
ATOM 1504 O O . THR A 1 186 ? -10.745 4.499 -12.158 1.00 96.50 186 THR A O 1
ATOM 1507 N N . ASN A 1 187 ? -9.478 5.246 -13.849 1.00 97.19 187 ASN A N 1
ATOM 1508 C CA . ASN A 1 187 ? -8.242 5.282 -13.067 1.00 97.19 187 ASN A CA 1
ATOM 1509 C C . ASN A 1 187 ? -8.329 6.263 -11.895 1.00 97.19 187 ASN A C 1
ATOM 1511 O O . ASN A 1 187 ? -7.842 5.952 -10.809 1.00 97.19 187 ASN A O 1
ATOM 1515 N N . ARG A 1 188 ? -8.970 7.425 -12.076 1.00 95.00 188 ARG A N 1
ATOM 1516 C CA . ARG A 1 188 ? -9.198 8.377 -10.982 1.00 95.00 188 ARG A CA 1
ATOM 1517 C C . ARG A 1 188 ? -10.055 7.760 -9.888 1.00 95.00 188 ARG A C 1
ATOM 1519 O O . ARG A 1 188 ? -9.656 7.813 -8.730 1.00 95.00 188 ARG A O 1
ATOM 1526 N N . GLN A 1 189 ? -11.182 7.150 -10.249 1.00 93.62 189 GLN A N 1
ATOM 1527 C CA . GLN A 1 189 ? -12.076 6.524 -9.276 1.00 93.62 189 GLN A CA 1
ATOM 1528 C C . GLN A 1 189 ? -11.397 5.368 -8.536 1.00 93.62 189 GLN A C 1
ATOM 1530 O O . GLN A 1 189 ? -11.565 5.253 -7.325 1.00 93.62 189 GLN A O 1
ATOM 1535 N N . ILE A 1 190 ? -10.597 4.549 -9.230 1.00 96.44 190 ILE A N 1
ATOM 1536 C CA . ILE A 1 190 ? -9.812 3.481 -8.597 1.00 96.44 190 ILE A CA 1
ATOM 1537 C C . ILE A 1 190 ? -8.804 4.069 -7.611 1.00 96.44 190 ILE A C 1
ATOM 1539 O O . ILE A 1 190 ? -8.757 3.625 -6.471 1.00 96.44 190 ILE A O 1
ATOM 1543 N N . VAL A 1 191 ? -8.015 5.073 -8.003 1.00 95.62 191 VAL A N 1
ATOM 1544 C CA . VAL A 1 191 ? -7.027 5.671 -7.089 1.00 95.62 191 VAL A CA 1
ATOM 1545 C C . VAL A 1 191 ? -7.707 6.329 -5.891 1.00 95.62 191 VAL A C 1
ATOM 1547 O O . VAL A 1 191 ? -7.283 6.084 -4.768 1.00 95.62 191 VAL A O 1
ATOM 1550 N N . GLU A 1 192 ? -8.783 7.095 -6.104 1.00 90.50 192 GLU A N 1
ATOM 1551 C CA . GLU A 1 192 ? -9.588 7.659 -5.012 1.00 90.50 192 GLU A CA 1
ATOM 1552 C C . GLU A 1 192 ? -10.051 6.557 -4.054 1.00 90.50 192 GLU A C 1
ATOM 1554 O O . GLU A 1 192 ? -9.824 6.649 -2.849 1.00 90.50 192 GLU A O 1
ATOM 1559 N N . TRP A 1 193 ? -10.638 5.482 -4.585 1.00 91.25 193 TRP A N 1
ATOM 1560 C CA . TRP A 1 193 ? -11.055 4.331 -3.794 1.00 91.25 193 TRP A CA 1
ATOM 1561 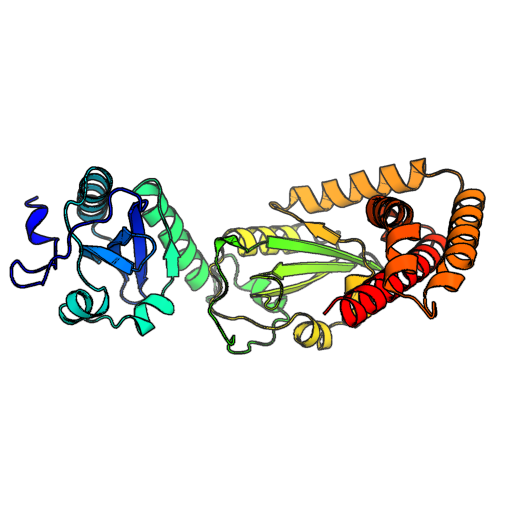C C . TRP A 1 193 ? -9.908 3.741 -2.975 1.00 91.25 193 TRP A C 1
ATOM 1563 O O . TRP A 1 193 ? -10.066 3.554 -1.774 1.00 91.25 193 TRP A O 1
ATOM 1573 N N . LEU A 1 194 ? -8.746 3.496 -3.583 1.00 93.00 194 LEU A N 1
ATOM 1574 C CA . LEU A 1 194 ? -7.592 2.921 -2.889 1.00 93.00 194 LEU A CA 1
ATOM 1575 C C . LEU A 1 194 ? -7.070 3.821 -1.771 1.00 93.00 194 LEU A C 1
ATOM 1577 O O . LEU A 1 194 ? -6.716 3.319 -0.705 1.00 93.00 194 LEU A O 1
ATOM 1581 N N . THR A 1 195 ? -7.081 5.141 -1.974 1.00 87.31 195 THR A N 1
ATOM 1582 C CA . THR A 1 195 ? -6.690 6.110 -0.944 1.00 87.31 195 THR A CA 1
ATOM 1583 C C . THR A 1 195 ? -7.630 6.067 0.258 1.00 87.31 195 THR A C 1
ATOM 1585 O O . THR A 1 195 ? -7.172 6.247 1.388 1.00 87.31 195 THR A O 1
ATOM 1588 N N . TYR A 1 196 ? -8.926 5.818 0.046 1.00 81.81 196 TYR A N 1
ATOM 1589 C CA . TYR A 1 196 ? -9.924 5.810 1.116 1.00 81.81 196 TYR A CA 1
ATOM 1590 C C . TYR A 1 196 ? -10.154 4.437 1.742 1.00 81.81 196 TYR A C 1
ATOM 1592 O O . TYR A 1 196 ? -10.404 4.382 2.949 1.00 81.81 196 TYR A O 1
ATOM 1600 N N . CYS A 1 197 ? -10.008 3.355 0.980 1.00 84.88 197 CYS A N 1
ATOM 1601 C CA . CYS A 1 197 ? -10.459 2.039 1.398 1.00 84.88 197 CYS A CA 1
ATOM 1602 C C . CYS A 1 197 ? -9.758 1.535 2.666 1.00 84.88 197 CYS A C 1
ATOM 1604 O O . CYS A 1 197 ? -8.582 1.823 2.936 1.00 84.88 197 CYS A O 1
ATOM 1606 N N . VAL A 1 198 ? -10.502 0.763 3.453 1.00 84.94 198 VAL A N 1
ATOM 1607 C CA . VAL A 1 198 ? -9.950 -0.079 4.514 1.00 84.94 198 VAL A CA 1
ATOM 1608 C C . VAL A 1 198 ? -10.083 -1.530 4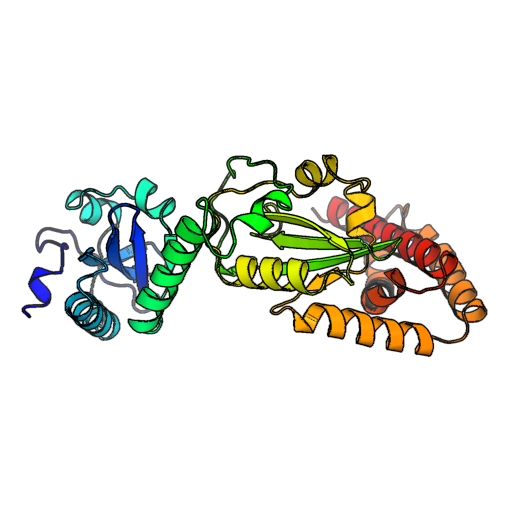.052 1.00 84.94 198 VAL A C 1
ATOM 1610 O O . VAL A 1 198 ? -11.198 -2.043 3.998 1.00 84.94 198 VAL A O 1
ATOM 1613 N N . PRO A 1 199 ? -8.976 -2.175 3.645 1.00 88.25 199 PRO A N 1
ATOM 1614 C CA . PRO A 1 199 ? -9.006 -3.540 3.142 1.00 88.25 199 PRO A CA 1
ATOM 1615 C C . PRO A 1 199 ? -9.525 -4.543 4.169 1.00 88.25 199 PRO A C 1
ATOM 1617 O O . PRO A 1 199 ? -8.969 -4.663 5.258 1.00 88.25 199 PRO A O 1
ATOM 1620 N N . SER A 1 200 ? -10.546 -5.305 3.789 1.00 85.19 200 SER A N 1
ATOM 1621 C CA . SER A 1 200 ? -10.992 -6.512 4.495 1.00 85.19 200 SER A CA 1
ATOM 1622 C C . SER A 1 200 ? -10.455 -7.789 3.840 1.00 85.19 200 SER A C 1
ATOM 1624 O O . SER A 1 200 ? -10.200 -8.782 4.523 1.00 85.19 200 SER A O 1
ATOM 1626 N N . ASP A 1 201 ? -10.243 -7.746 2.523 1.00 92.75 201 ASP A N 1
ATOM 1627 C CA . ASP A 1 201 ? -9.723 -8.844 1.722 1.00 92.75 201 ASP A CA 1
ATOM 1628 C C . ASP A 1 201 ? -8.281 -8.588 1.289 1.00 92.75 201 ASP A C 1
ATOM 1630 O O . ASP A 1 201 ? -7.913 -7.510 0.818 1.00 92.75 201 ASP A O 1
ATOM 1634 N N . PHE A 1 202 ? -7.472 -9.637 1.394 1.00 96.25 202 PHE A N 1
ATOM 1635 C CA . PHE A 1 202 ? -6.073 -9.638 0.988 1.00 96.25 202 PHE A CA 1
ATOM 1636 C C . PHE A 1 202 ? -5.826 -10.767 0.001 1.00 96.25 202 PHE A C 1
ATOM 1638 O O . PHE A 1 202 ? -6.559 -11.746 -0.031 1.00 96.25 202 PHE A O 1
ATOM 1645 N N . GLY A 1 203 ? -4.777 -10.666 -0.800 1.00 96.94 203 GLY A N 1
ATOM 1646 C CA . GLY A 1 203 ? -4.384 -11.685 -1.763 1.00 96.94 203 GLY A CA 1
ATOM 1647 C C . GLY A 1 203 ? -2.922 -11.531 -2.146 1.00 96.94 203 GLY A C 1
ATOM 1648 O O . GLY A 1 203 ? -2.193 -10.736 -1.561 1.00 96.94 203 GLY A O 1
ATOM 1649 N N . ALA A 1 204 ? -2.480 -12.296 -3.139 1.00 96.50 204 ALA A N 1
ATOM 1650 C CA . ALA A 1 204 ? -1.125 -12.192 -3.668 1.00 96.50 204 ALA A CA 1
ATOM 1651 C C . ALA A 1 204 ? -1.158 -11.702 -5.117 1.00 96.50 204 ALA A C 1
ATOM 1653 O O . ALA A 1 204 ? -1.962 -12.186 -5.917 1.00 96.50 204 ALA A O 1
ATOM 1654 N N . ALA A 1 205 ? -0.248 -10.793 -5.475 1.00 96.44 205 ALA A N 1
ATOM 1655 C CA . ALA A 1 205 ? -0.204 -10.198 -6.812 1.00 96.44 205 ALA A CA 1
ATOM 1656 C C . ALA A 1 205 ? -0.109 -11.255 -7.925 1.00 96.44 205 ALA A C 1
ATOM 1658 O O . ALA A 1 205 ? -0.839 -11.185 -8.909 1.00 96.44 205 ALA A O 1
ATOM 1659 N N . TYR A 1 206 ? 0.719 -12.290 -7.745 1.00 95.56 206 TYR A N 1
ATOM 1660 C CA . TYR A 1 206 ? 0.874 -13.358 -8.740 1.00 95.56 206 TYR A CA 1
ATOM 1661 C C . TYR A 1 206 ? -0.406 -14.181 -8.982 1.00 95.56 206 TYR A C 1
ATOM 1663 O O . TYR A 1 206 ? -0.533 -14.785 -10.046 1.00 95.56 206 TYR A O 1
ATOM 1671 N N . LEU A 1 207 ? -1.334 -14.237 -8.015 1.00 96.38 207 LEU A N 1
ATOM 1672 C CA . LEU A 1 207 ? -2.633 -14.895 -8.192 1.00 96.38 207 LEU A CA 1
ATOM 1673 C C . LEU A 1 207 ? -3.565 -14.001 -9.005 1.00 96.38 207 LEU A C 1
ATOM 1675 O O . LEU A 1 207 ? -4.065 -14.435 -10.036 1.00 96.38 207 LEU A O 1
ATOM 1679 N N . ALA A 1 208 ? -3.709 -12.735 -8.607 1.00 96.88 208 ALA A N 1
ATOM 1680 C CA . ALA A 1 208 ? -4.545 -11.769 -9.320 1.00 96.88 208 ALA A CA 1
ATOM 1681 C C . ALA A 1 208 ? -4.101 -11.576 -10.785 1.00 96.88 208 ALA A C 1
ATOM 1683 O O . ALA A 1 208 ? -4.934 -11.477 -11.687 1.00 96.88 208 ALA A O 1
ATOM 1684 N N . LEU A 1 209 ? -2.791 -11.623 -11.051 1.00 97.00 209 LEU A N 1
ATOM 1685 C CA . LEU A 1 209 ? -2.234 -11.537 -12.403 1.00 97.00 209 LEU A CA 1
ATOM 1686 C C . LEU A 1 209 ? -2.644 -12.686 -13.333 1.00 97.00 209 LEU A C 1
ATOM 1688 O O . LEU A 1 209 ? -2.607 -12.498 -14.546 1.00 97.00 209 LEU A O 1
ATOM 1692 N N . ARG A 1 210 ? -3.104 -13.839 -12.823 1.00 96.56 210 ARG A N 1
ATOM 1693 C CA . ARG A 1 210 ? -3.625 -14.936 -13.667 1.00 96.56 210 ARG A CA 1
ATOM 1694 C C . ARG A 1 210 ? -4.858 -14.532 -14.477 1.00 96.56 210 ARG A C 1
ATOM 1696 O O . ARG A 1 210 ? -5.161 -15.177 -15.475 1.00 96.56 210 ARG A O 1
ATOM 1703 N N . LYS A 1 211 ? -5.549 -13.469 -14.056 1.00 97.44 211 LYS A N 1
ATOM 1704 C CA . LYS A 1 211 ? -6.681 -12.861 -14.770 1.00 97.44 211 LYS A CA 1
ATOM 1705 C C . LYS A 1 211 ? -6.245 -11.803 -15.793 1.00 97.44 211 LYS A C 1
ATOM 1707 O O . LYS A 1 211 ? -7.089 -11.143 -16.389 1.00 97.44 211 LYS A O 1
ATOM 1712 N N . THR A 1 212 ? -4.941 -11.620 -15.987 1.00 97.06 212 THR A N 1
ATOM 1713 C CA . THR A 1 212 ? -4.337 -10.666 -16.925 1.00 97.06 212 THR A CA 1
ATOM 1714 C C . THR A 1 212 ? -3.501 -11.417 -17.969 1.00 97.06 212 THR A C 1
ATOM 1716 O O . THR A 1 212 ? -3.153 -12.579 -17.751 1.00 97.06 212 THR A O 1
ATOM 1719 N N . PRO A 1 213 ? -3.113 -10.784 -19.090 1.00 97.25 213 PRO A N 1
ATOM 1720 C CA . PRO A 1 213 ? -2.158 -11.381 -20.026 1.00 97.25 213 PRO A CA 1
ATOM 1721 C C . PRO A 1 213 ? -0.709 -11.383 -19.501 1.00 97.25 213 PRO A C 1
ATOM 1723 O O . PRO A 1 213 ? 0.194 -11.841 -20.204 1.00 97.25 213 PRO A O 1
ATOM 1726 N N . TYR A 1 214 ? -0.462 -10.859 -18.296 1.00 97.12 214 TYR A N 1
ATOM 1727 C CA . TYR A 1 214 ? 0.870 -10.681 -17.737 1.00 97.12 214 TYR A CA 1
ATOM 1728 C C . TYR A 1 214 ? 1.170 -11.700 -16.643 1.00 97.12 214 TYR A C 1
ATOM 1730 O O . TYR A 1 214 ? 0.403 -11.908 -15.709 1.00 97.12 214 TYR A O 1
ATOM 1738 N N . SER A 1 215 ? 2.354 -12.296 -16.721 1.00 95.81 215 SER A N 1
ATOM 1739 C CA . SER A 1 215 ? 2.965 -12.995 -15.594 1.00 95.81 215 SER A CA 1
ATOM 1740 C C . SER A 1 215 ? 3.499 -12.006 -14.555 1.00 95.81 215 SER A C 1
ATOM 1742 O O . SER A 1 215 ? 3.752 -10.833 -14.847 1.00 95.81 215 SER A O 1
ATOM 1744 N N . TYR A 1 216 ? 3.747 -12.505 -13.344 1.00 92.94 216 TYR A N 1
ATOM 1745 C CA . TYR A 1 216 ? 4.407 -11.732 -12.291 1.00 92.94 216 TYR A CA 1
ATOM 1746 C C . TYR A 1 216 ? 5.768 -11.186 -12.743 1.00 92.94 216 TYR A C 1
ATOM 1748 O O . TYR A 1 216 ? 6.025 -9.994 -12.598 1.00 92.94 216 TYR A O 1
ATOM 1756 N N . ASP A 1 217 ? 6.581 -12.015 -13.404 1.00 90.06 217 ASP A N 1
ATOM 1757 C CA . ASP A 1 217 ? 7.896 -11.624 -13.928 1.00 90.06 217 ASP A CA 1
ATOM 1758 C C . ASP A 1 217 ? 7.821 -10.518 -14.990 1.00 90.06 217 ASP A C 1
ATOM 1760 O O . ASP A 1 217 ? 8.727 -9.689 -15.102 1.00 90.06 217 ASP A O 1
ATOM 1764 N N . GLN A 1 218 ? 6.744 -10.489 -15.782 1.00 92.44 218 GLN A N 1
ATOM 1765 C CA . GLN A 1 218 ? 6.493 -9.393 -16.717 1.00 92.44 218 GLN A CA 1
ATOM 1766 C C . GLN A 1 218 ? 6.118 -8.116 -15.965 1.00 92.44 218 GLN A C 1
ATOM 1768 O O . GLN A 1 218 ? 6.743 -7.086 -16.213 1.00 92.44 218 GLN A O 1
ATOM 1773 N N . MET A 1 219 ? 5.180 -8.183 -15.015 1.00 94.75 219 MET A N 1
ATOM 1774 C CA . MET A 1 219 ? 4.756 -7.018 -14.230 1.00 94.75 219 MET A CA 1
ATOM 1775 C C . MET A 1 219 ? 5.934 -6.369 -13.495 1.00 94.75 219 MET A C 1
ATOM 1777 O O . MET A 1 219 ? 6.153 -5.167 -13.625 1.00 94.75 219 MET A O 1
ATOM 1781 N N . ILE A 1 220 ? 6.761 -7.152 -12.794 1.00 90.19 220 ILE A N 1
ATOM 1782 C CA . ILE A 1 220 ? 7.931 -6.616 -12.077 1.00 90.19 220 ILE A CA 1
ATOM 1783 C C . ILE A 1 220 ? 9.014 -6.074 -13.012 1.00 90.19 220 ILE A C 1
ATOM 1785 O O . ILE A 1 220 ? 9.951 -5.451 -12.525 1.00 90.19 220 ILE A O 1
ATOM 1789 N N . SER A 1 221 ? 8.926 -6.319 -14.324 1.00 87.31 221 SER A N 1
ATOM 1790 C CA . SER A 1 221 ? 9.815 -5.741 -15.340 1.00 87.31 221 SER A CA 1
ATOM 1791 C C . SER A 1 221 ? 9.291 -4.423 -15.915 1.00 87.31 221 SER A C 1
ATOM 1793 O O . SER A 1 221 ? 10.018 -3.730 -16.629 1.00 87.31 221 SER A O 1
ATOM 1795 N N . PHE A 1 222 ? 8.047 -4.058 -15.605 1.00 92.25 222 PHE A N 1
ATOM 1796 C CA . PHE A 1 222 ? 7.471 -2.782 -16.001 1.00 92.25 222 PHE A CA 1
ATOM 1797 C C . PHE A 1 222 ? 8.075 -1.638 -15.194 1.00 92.25 222 PHE A C 1
ATOM 1799 O O . PHE A 1 222 ? 8.687 -1.822 -14.132 1.00 92.25 222 PHE A O 1
ATOM 1806 N N . TYR A 1 223 ? 7.940 -0.428 -15.732 1.00 90.44 223 TYR A N 1
ATOM 1807 C CA . TYR A 1 223 ? 8.184 0.759 -14.930 1.00 90.44 223 TYR A CA 1
ATOM 1808 C C . TYR A 1 223 ? 7.108 0.830 -13.847 1.00 90.44 223 TYR A C 1
ATOM 1810 O O . TYR A 1 223 ? 5.928 0.671 -14.149 1.00 90.44 223 TYR A O 1
ATOM 1818 N N . CYS A 1 224 ? 7.530 1.048 -12.606 1.00 93.94 224 CYS A N 1
ATOM 1819 C CA . CYS A 1 224 ? 6.657 1.161 -11.449 1.00 93.94 224 CYS A CA 1
ATOM 1820 C C . CYS A 1 224 ? 6.868 2.530 -10.805 1.00 93.94 224 CYS A C 1
ATOM 1822 O O . CYS A 1 224 ? 8.011 2.965 -10.621 1.00 93.94 224 CYS A O 1
ATOM 1824 N N . ALA A 1 225 ? 5.771 3.187 -10.448 1.00 94.25 225 ALA A N 1
ATOM 1825 C CA . ALA A 1 225 ? 5.769 4.395 -9.643 1.00 94.25 225 ALA A CA 1
ATOM 1826 C C . ALA A 1 225 ? 4.838 4.207 -8.447 1.00 94.25 225 ALA A C 1
ATOM 1828 O O . ALA A 1 225 ? 3.732 3.693 -8.596 1.00 94.25 225 ALA A O 1
ATOM 1829 N N . GLU A 1 226 ? 5.287 4.638 -7.276 1.00 95.56 226 GLU A N 1
ATOM 1830 C CA . GLU A 1 226 ? 4.397 4.843 -6.140 1.00 95.56 226 GLU A CA 1
ATOM 1831 C C . GLU A 1 226 ? 3.571 6.107 -6.391 1.00 95.56 226 GLU A C 1
ATOM 1833 O O . GLU A 1 226 ? 4.111 7.123 -6.847 1.00 95.56 226 GLU A O 1
ATOM 1838 N N . ILE A 1 227 ? 2.266 6.024 -6.149 1.00 96.25 227 ILE A N 1
ATOM 1839 C CA . ILE A 1 227 ? 1.324 7.118 -6.368 1.00 96.25 227 ILE A CA 1
ATOM 1840 C C . ILE A 1 227 ? 0.506 7.367 -5.104 1.00 96.25 227 ILE A C 1
ATOM 1842 O O . ILE A 1 227 ? 0.169 6.443 -4.371 1.00 96.25 227 ILE A O 1
ATOM 1846 N N . THR A 1 228 ? 0.158 8.628 -4.870 1.00 92.12 228 THR A N 1
ATOM 1847 C CA . THR A 1 228 ? -0.696 9.037 -3.740 1.00 92.12 228 THR A CA 1
ATOM 1848 C C . THR A 1 228 ? -2.018 9.633 -4.208 1.00 92.12 228 THR A C 1
ATOM 1850 O O . THR A 1 228 ? -2.997 9.657 -3.467 1.00 92.12 228 THR A O 1
ATOM 1853 N N . CYS A 1 229 ? -2.061 10.092 -5.460 1.00 92.25 229 CYS A N 1
ATOM 1854 C CA . CYS A 1 229 ? -3.241 10.646 -6.102 1.00 92.25 229 CYS A CA 1
ATOM 1855 C C . CYS A 1 229 ? -3.230 10.356 -7.608 1.00 92.25 229 CYS A C 1
ATOM 1857 O O . CYS A 1 229 ? -2.198 10.016 -8.189 1.00 92.25 229 CYS A O 1
ATOM 1859 N N . PHE A 1 230 ? -4.373 10.545 -8.271 1.00 92.56 230 PHE A N 1
ATOM 1860 C CA . PHE A 1 230 ? -4.502 10.311 -9.714 1.00 92.56 230 PHE A CA 1
ATOM 1861 C C . PHE A 1 230 ? -3.486 11.117 -10.547 1.00 92.56 230 PHE A C 1
ATOM 1863 O O . PHE A 1 230 ? -2.919 10.601 -11.509 1.00 92.56 230 PHE A O 1
ATOM 1870 N N . ALA A 1 231 ? -3.198 12.363 -10.155 1.00 93.62 231 ALA A N 1
ATOM 1871 C CA . ALA A 1 231 ? -2.259 13.225 -10.874 1.00 93.62 231 ALA A CA 1
ATOM 1872 C C . ALA A 1 231 ? -0.819 12.674 -10.901 1.00 93.62 231 ALA A C 1
ATOM 1874 O O . ALA A 1 231 ? -0.046 13.025 -11.798 1.00 93.62 231 ALA A O 1
ATOM 1875 N N . ASP A 1 232 ? -0.453 11.801 -9.955 1.00 93.12 232 ASP A N 1
ATOM 1876 C CA . ASP A 1 232 ? 0.865 11.168 -9.937 1.00 93.12 232 ASP A CA 1
ATOM 1877 C C . ASP A 1 232 ? 1.047 10.173 -11.087 1.00 93.12 232 ASP A C 1
ATOM 1879 O O . ASP A 1 232 ? 2.180 9.985 -11.526 1.00 93.12 232 ASP A O 1
ATOM 1883 N N . ILE A 1 233 ? -0.036 9.599 -11.631 1.00 92.19 233 ILE A N 1
ATOM 1884 C CA . ILE A 1 233 ? 0.031 8.700 -12.792 1.00 92.19 233 ILE A CA 1
ATOM 1885 C C . ILE A 1 233 ? 0.596 9.461 -13.997 1.00 92.19 233 ILE A C 1
ATOM 1887 O O . ILE A 1 233 ? 1.659 9.127 -14.527 1.00 92.19 233 ILE A O 1
ATOM 1891 N N . SER A 1 234 ? -0.062 10.555 -14.387 1.00 90.25 234 SER A N 1
ATOM 1892 C CA . SER A 1 234 ? 0.381 11.374 -15.521 1.00 90.25 234 SER A CA 1
ATOM 1893 C C . SER A 1 234 ? 1.757 11.986 -15.267 1.00 90.25 234 SER A C 1
ATOM 1895 O O . SER A 1 234 ? 2.625 11.939 -16.137 1.00 90.25 234 SER A O 1
ATOM 1897 N N . ARG A 1 235 ? 2.012 12.484 -14.049 1.00 92.25 235 ARG A N 1
ATOM 1898 C CA . ARG A 1 235 ? 3.312 13.061 -13.675 1.00 92.25 235 ARG A CA 1
ATOM 1899 C C . ARG A 1 235 ? 4.444 12.040 -13.770 1.00 92.25 235 ARG A C 1
ATOM 1901 O O . ARG A 1 235 ? 5.539 12.384 -14.220 1.00 92.25 235 ARG A O 1
ATOM 1908 N N . ALA A 1 236 ? 4.212 10.801 -13.337 1.00 89.50 236 ALA A N 1
ATOM 1909 C CA . ALA A 1 236 ? 5.192 9.729 -13.445 1.00 89.50 236 ALA A CA 1
ATOM 1910 C C . ALA A 1 236 ? 5.485 9.412 -14.915 1.00 89.50 236 ALA A C 1
ATOM 1912 O O . ALA A 1 236 ? 6.659 9.332 -15.285 1.00 89.50 236 ALA A O 1
ATOM 1913 N N . LEU A 1 237 ? 4.447 9.327 -15.754 1.00 84.69 237 LEU A N 1
ATOM 1914 C CA . LEU A 1 237 ? 4.581 9.087 -17.191 1.00 84.69 237 LEU A CA 1
ATOM 1915 C C . LEU A 1 237 ? 5.327 10.228 -17.907 1.00 84.69 237 LEU A C 1
ATOM 1917 O O . LEU A 1 237 ? 6.244 9.976 -18.689 1.00 84.69 237 LEU A O 1
ATOM 1921 N N . GLU A 1 238 ? 5.011 11.488 -17.611 1.00 87.62 238 GLU A N 1
ATOM 1922 C CA . GLU A 1 238 ? 5.685 12.663 -18.181 1.00 87.62 238 GLU A CA 1
ATOM 1923 C C . GLU A 1 238 ? 7.159 12.736 -17.772 1.00 87.62 238 GLU A C 1
ATOM 1925 O O . GLU A 1 238 ? 8.05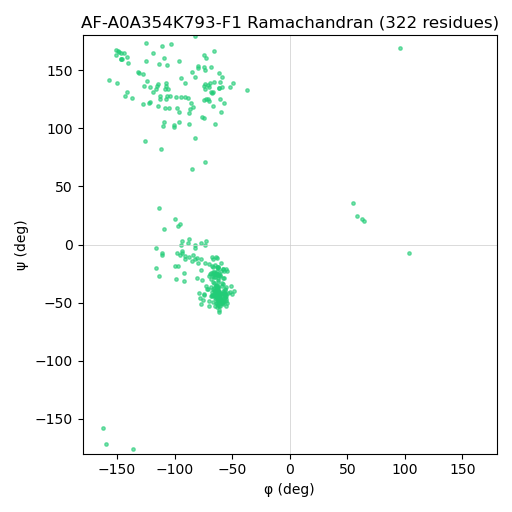3 12.852 -18.618 1.00 87.62 238 GLU A O 1
ATOM 1930 N N . LYS A 1 239 ? 7.431 12.618 -16.464 1.00 87.00 239 LYS A N 1
ATOM 1931 C CA . LYS A 1 239 ? 8.790 12.606 -15.906 1.00 87.00 239 LYS A CA 1
ATOM 1932 C C . LYS A 1 239 ? 9.618 11.482 -16.515 1.00 87.00 239 LYS A C 1
ATOM 1934 O O . LYS A 1 239 ? 10.805 11.669 -16.798 1.00 87.00 239 LYS A O 1
ATOM 1939 N N . TRP A 1 240 ? 9.004 10.320 -16.712 1.00 79.88 240 TRP A N 1
ATOM 1940 C CA . TRP A 1 240 ? 9.624 9.187 -17.375 1.00 79.88 240 TRP A CA 1
ATOM 1941 C C . TRP A 1 240 ? 9.931 9.499 -18.850 1.00 79.88 240 TRP A C 1
ATOM 1943 O O . TRP A 1 240 ? 11.085 9.371 -19.272 1.00 79.88 240 TRP A O 1
ATOM 1953 N N . THR A 1 241 ? 8.935 9.960 -19.610 1.00 79.06 241 THR A N 1
ATOM 1954 C CA . THR A 1 241 ? 9.056 10.255 -21.045 1.00 79.06 241 THR A CA 1
ATOM 1955 C C . THR A 1 241 ? 10.188 11.256 -21.279 1.00 79.06 241 THR A C 1
ATOM 1957 O O . THR A 1 241 ? 11.064 11.030 -22.116 1.00 79.06 241 THR A O 1
ATOM 1960 N N . ALA A 1 242 ? 10.251 12.314 -20.466 1.00 84.19 242 ALA A N 1
ATOM 1961 C CA . ALA A 1 242 ? 11.308 13.321 -20.511 1.00 84.19 242 ALA A CA 1
ATOM 1962 C C . ALA A 1 242 ? 12.704 12.746 -20.195 1.00 84.19 242 ALA A C 1
ATOM 1964 O O . ALA A 1 242 ? 13.686 13.064 -20.873 1.00 84.19 242 ALA A O 1
ATOM 1965 N N . ARG A 1 243 ? 12.820 11.865 -19.191 1.00 81.62 243 ARG A N 1
ATOM 1966 C CA . ARG A 1 243 ? 14.095 11.209 -18.842 1.00 81.62 243 ARG A CA 1
ATOM 1967 C C . ARG A 1 243 ? 14.574 10.232 -19.910 1.00 81.62 243 ARG A C 1
ATOM 1969 O O . ARG A 1 243 ? 15.773 10.159 -20.161 1.00 81.62 243 ARG A O 1
ATOM 1976 N N . SER A 1 244 ? 13.665 9.505 -20.557 1.00 73.62 244 SER A N 1
ATOM 1977 C CA . SER A 1 244 ? 14.035 8.587 -21.638 1.00 73.62 244 SER A CA 1
ATOM 1978 C C . SER A 1 244 ? 14.625 9.341 -22.838 1.00 73.62 244 SER A C 1
ATOM 1980 O O . SER A 1 244 ? 15.673 8.949 -23.346 1.00 73.62 244 SER A O 1
ATOM 1982 N N . LYS A 1 245 ? 14.041 10.494 -23.195 1.00 76.62 245 LYS A N 1
ATOM 1983 C CA . LYS A 1 245 ? 14.499 11.360 -24.296 1.00 76.62 245 LYS A CA 1
ATOM 1984 C C . LYS A 1 245 ? 15.864 12.008 -24.040 1.00 76.62 245 LYS A C 1
ATOM 1986 O O . LYS A 1 245 ? 16.578 12.330 -24.983 1.00 76.62 245 LYS A O 1
ATOM 1991 N N . THR A 1 246 ? 16.249 12.191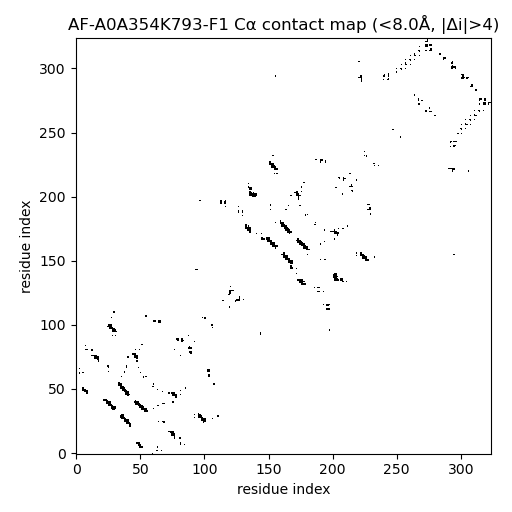 -22.777 1.00 80.75 246 THR A N 1
ATOM 1992 C CA . THR A 1 246 ? 17.516 12.840 -22.389 1.00 80.75 246 THR A CA 1
ATOM 1993 C C . THR A 1 246 ? 18.669 11.860 -22.146 1.00 80.75 246 THR A C 1
ATOM 1995 O O . THR A 1 246 ? 19.806 12.294 -21.968 1.00 80.75 246 THR A O 1
ATOM 1998 N N . ALA A 1 247 ? 18.431 10.543 -22.191 1.00 71.06 247 ALA A N 1
ATOM 1999 C CA . ALA A 1 247 ? 19.435 9.512 -21.892 1.00 71.06 247 ALA A CA 1
ATOM 2000 C C . ALA A 1 247 ? 20.531 9.328 -22.977 1.00 71.06 247 ALA A C 1
ATOM 2002 O O . ALA A 1 247 ? 21.420 8.481 -22.825 1.00 71.06 247 ALA A O 1
ATOM 2003 N N . GLY A 1 248 ? 20.507 10.145 -24.037 1.00 69.19 248 GLY A N 1
ATOM 2004 C CA . GLY A 1 248 ? 21.364 10.050 -25.222 1.00 69.19 248 GLY A CA 1
ATOM 2005 C C . GLY A 1 248 ? 20.680 9.298 -26.367 1.00 69.19 248 GLY A C 1
ATOM 2006 O O . GLY A 1 248 ? 19.635 8.688 -26.173 1.00 69.19 248 GLY A O 1
ATOM 2007 N N . GLY A 1 249 ? 21.257 9.342 -27.572 1.00 82.19 249 GLY A N 1
ATOM 2008 C CA . GLY A 1 249 ? 20.699 8.614 -28.717 1.00 82.19 249 GLY A CA 1
ATOM 2009 C C . GLY A 1 249 ? 20.656 7.102 -28.467 1.00 82.19 249 GLY A C 1
ATOM 2010 O O . GLY A 1 249 ? 21.617 6.536 -27.933 1.00 82.19 249 GLY A O 1
ATOM 2011 N N . ASP A 1 250 ? 19.570 6.446 -28.887 1.00 86.00 250 ASP A N 1
ATOM 2012 C CA . ASP A 1 250 ? 19.294 5.024 -28.624 1.00 86.00 250 ASP A CA 1
ATOM 2013 C C . ASP A 1 250 ? 20.481 4.101 -28.923 1.00 86.00 250 ASP A C 1
ATOM 2015 O O . ASP A 1 250 ? 20.777 3.194 -28.147 1.00 86.00 250 ASP A O 1
ATOM 2019 N N . ALA A 1 251 ? 21.219 4.354 -30.008 1.00 90.44 251 ALA A N 1
ATOM 2020 C CA . ALA A 1 251 ? 22.379 3.551 -30.396 1.00 90.44 251 ALA A CA 1
ATOM 2021 C C . ALA A 1 251 ? 23.487 3.539 -29.326 1.00 90.44 251 ALA A C 1
ATOM 2023 O O . ALA A 1 251 ? 24.051 2.487 -29.008 1.00 90.44 251 ALA A O 1
ATOM 2024 N N . GLU A 1 252 ? 23.781 4.696 -28.732 1.00 91.00 252 GLU A N 1
ATOM 2025 C CA . GLU A 1 252 ? 24.805 4.830 -27.696 1.00 91.00 252 GLU A CA 1
ATOM 2026 C C . GLU A 1 252 ? 24.348 4.188 -26.382 1.00 91.00 252 GLU A C 1
ATOM 2028 O O . GLU A 1 252 ? 25.130 3.521 -25.696 1.00 91.00 252 GLU A O 1
ATOM 2033 N N . LEU A 1 253 ? 23.066 4.333 -26.045 1.00 91.62 253 LEU A N 1
ATOM 2034 C CA . LEU A 1 253 ? 22.475 3.696 -24.874 1.00 91.62 253 LEU A CA 1
ATOM 2035 C C . LEU A 1 253 ? 22.474 2.166 -25.003 1.00 91.62 253 LEU A C 1
ATOM 2037 O O . LEU A 1 253 ? 22.919 1.476 -24.085 1.00 91.62 253 LEU A O 1
ATOM 2041 N N . ILE A 1 254 ? 22.067 1.632 -26.157 1.00 94.69 254 ILE A N 1
ATOM 2042 C CA . ILE A 1 254 ? 22.111 0.197 -26.477 1.00 94.69 254 ILE A CA 1
ATOM 2043 C C . ILE A 1 254 ? 23.540 -0.339 -26.344 1.00 94.69 254 ILE A C 1
ATOM 2045 O O . ILE A 1 254 ? 23.759 -1.378 -25.714 1.00 94.69 254 ILE A O 1
ATOM 2049 N N . ARG A 1 255 ? 24.534 0.381 -26.883 1.00 95.50 255 ARG A N 1
ATOM 2050 C CA . ARG A 1 255 ? 25.954 0.015 -26.767 1.00 95.50 255 ARG A CA 1
ATOM 2051 C C . ARG A 1 255 ? 26.404 -0.040 -25.304 1.00 95.50 255 ARG A C 1
ATOM 2053 O O . ARG A 1 255 ? 27.044 -1.014 -24.900 1.00 95.50 255 ARG A O 1
ATOM 2060 N N . LYS A 1 256 ? 26.036 0.963 -24.497 1.00 95.12 256 LYS A N 1
ATOM 2061 C CA . LYS A 1 256 ? 26.326 1.000 -23.052 1.00 95.12 256 LYS A CA 1
ATOM 2062 C C . LYS A 1 256 ? 25.676 -0.166 -22.309 1.00 95.12 256 LYS A C 1
ATOM 2064 O O . LYS A 1 256 ? 26.369 -0.835 -21.544 1.00 95.12 256 LYS A O 1
ATOM 2069 N N . LEU A 1 257 ? 24.392 -0.443 -22.547 1.00 96.19 257 LEU A N 1
ATOM 2070 C CA . LEU A 1 257 ? 23.668 -1.542 -21.897 1.00 96.19 257 LEU A CA 1
ATOM 2071 C C . LEU A 1 257 ? 24.291 -2.900 -22.238 1.00 96.19 257 LEU A C 1
ATOM 2073 O O . LEU A 1 257 ? 24.620 -3.656 -21.329 1.00 96.19 257 LEU A O 1
ATOM 2077 N N . ARG A 1 258 ? 24.574 -3.177 -23.519 1.00 97.69 258 ARG A N 1
ATOM 2078 C CA . ARG A 1 258 ? 25.262 -4.412 -23.946 1.00 97.69 258 ARG A CA 1
ATOM 2079 C C . ARG A 1 258 ? 26.632 -4.574 -23.287 1.00 97.69 258 ARG A C 1
ATOM 2081 O O . ARG A 1 258 ? 26.973 -5.662 -22.824 1.00 97.69 258 ARG A O 1
ATOM 2088 N N . SER A 1 259 ? 27.408 -3.493 -23.199 1.00 96.81 259 SER A N 1
ATOM 2089 C CA . SER A 1 259 ? 28.704 -3.508 -22.510 1.00 96.81 259 SER A CA 1
ATOM 2090 C C . SER A 1 259 ? 28.562 -3.818 -21.017 1.00 96.81 259 SER A C 1
ATOM 2092 O O . SER A 1 259 ? 29.386 -4.550 -20.462 1.00 96.81 259 SER A O 1
ATOM 2094 N N . GLN A 1 260 ? 27.538 -3.268 -20.357 1.00 96.88 260 GLN A N 1
ATOM 2095 C CA . GLN A 1 260 ? 27.257 -3.520 -18.942 1.00 96.88 260 GLN A CA 1
ATOM 2096 C C . GLN A 1 260 ? 26.805 -4.964 -18.708 1.00 96.88 260 GLN A C 1
ATOM 2098 O O . GLN A 1 260 ? 27.354 -5.608 -17.818 1.00 96.88 260 GLN A O 1
ATOM 2103 N N . ILE A 1 261 ? 25.911 -5.492 -19.551 1.00 97.88 261 ILE A N 1
ATOM 2104 C CA . ILE A 1 261 ? 25.467 -6.895 -19.531 1.00 97.88 261 ILE A CA 1
ATOM 2105 C C . ILE A 1 261 ? 26.671 -7.824 -19.635 1.00 97.88 261 ILE A C 1
ATOM 2107 O O . ILE A 1 261 ? 26.870 -8.661 -18.759 1.00 97.88 261 ILE A O 1
ATOM 2111 N N . LYS A 1 262 ? 27.527 -7.631 -20.650 1.00 97.12 262 LYS A N 1
ATOM 2112 C CA . LYS A 1 262 ? 28.737 -8.445 -20.836 1.00 97.12 262 LYS A CA 1
ATOM 2113 C C . LYS A 1 262 ? 29.637 -8.405 -19.601 1.00 97.12 262 LYS A C 1
ATOM 2115 O O . LYS A 1 262 ? 30.104 -9.438 -19.145 1.00 97.12 262 LYS A O 1
ATOM 2120 N N . THR A 1 263 ? 29.854 -7.214 -19.042 1.00 95.62 263 THR A N 1
ATOM 2121 C CA . THR A 1 263 ? 30.720 -7.037 -17.868 1.00 95.62 263 THR A CA 1
ATOM 2122 C C . THR A 1 263 ? 30.156 -7.726 -16.626 1.00 95.62 263 THR A C 1
ATOM 2124 O O . THR A 1 263 ? 30.916 -8.354 -15.896 1.00 95.62 263 THR A O 1
ATOM 2127 N N . LEU A 1 264 ? 28.853 -7.585 -16.360 1.00 96.50 264 LEU A N 1
ATOM 2128 C CA . LEU A 1 264 ? 28.232 -8.115 -15.145 1.00 96.50 264 LEU A CA 1
ATOM 2129 C C . LEU A 1 264 ? 27.919 -9.610 -15.227 1.00 96.50 264 LEU A C 1
ATOM 2131 O O . LEU A 1 264 ? 28.018 -10.283 -14.210 1.00 96.50 264 LEU A O 1
ATOM 2135 N N . SER A 1 265 ? 27.661 -10.151 -16.419 1.00 96.12 265 SER A N 1
ATOM 2136 C CA . SER A 1 265 ? 27.405 -11.591 -16.604 1.00 96.12 265 SER A CA 1
ATOM 2137 C C . SER A 1 265 ? 28.555 -12.469 -16.094 1.00 96.12 265 SER A C 1
ATOM 2139 O O . SER A 1 265 ? 28.327 -13.586 -15.644 1.00 96.12 265 SER A O 1
ATOM 2141 N N . HIS A 1 266 ? 29.794 -11.960 -16.106 1.00 94.19 266 HIS A N 1
ATOM 2142 C CA . HIS A 1 266 ? 30.952 -12.667 -15.550 1.00 94.19 266 HIS A CA 1
ATOM 2143 C C . HIS A 1 266 ? 30.880 -12.883 -14.028 1.00 94.19 266 HIS A C 1
ATOM 2145 O O . HIS A 1 266 ? 31.612 -13.721 -13.512 1.00 94.19 266 HIS A O 1
ATOM 2151 N N . PHE A 1 267 ? 30.030 -12.143 -13.310 1.00 94.50 267 PHE A N 1
ATOM 2152 C CA . PHE A 1 267 ? 29.905 -12.223 -11.854 1.00 94.50 267 PHE A CA 1
ATOM 2153 C C . PHE A 1 267 ? 28.757 -13.123 -11.381 1.00 94.50 267 PHE A C 1
ATOM 2155 O O . PHE A 1 267 ? 28.801 -13.556 -10.235 1.00 94.50 267 PHE A O 1
ATOM 2162 N N . CYS A 1 268 ? 27.773 -13.445 -12.234 1.00 90.69 268 CYS A N 1
ATOM 2163 C CA . CYS A 1 268 ? 26.609 -14.264 -11.855 1.00 90.69 268 CYS A CA 1
ATOM 2164 C C . CYS A 1 268 ? 26.992 -15.657 -11.339 1.00 90.69 268 CYS A C 1
ATOM 2166 O O . CYS A 1 268 ? 26.341 -16.174 -10.444 1.00 90.69 268 CYS A O 1
ATOM 2168 N N . ASN A 1 269 ? 28.069 -16.235 -11.876 1.00 90.94 269 ASN A N 1
ATOM 2169 C CA . ASN A 1 269 ? 28.562 -17.567 -11.513 1.00 90.94 269 ASN A CA 1
ATOM 2170 C C . ASN A 1 269 ? 29.932 -17.491 -10.823 1.00 90.94 269 ASN A C 1
ATOM 2172 O O . ASN A 1 269 ? 30.789 -18.352 -11.029 1.00 90.94 269 ASN A O 1
ATOM 2176 N N . SER A 1 270 ? 30.189 -16.409 -10.081 1.00 94.06 270 SER A N 1
ATOM 2177 C CA . SER A 1 270 ? 31.431 -16.279 -9.319 1.00 94.06 270 SER A CA 1
ATOM 2178 C C . SER A 1 270 ? 31.520 -17.397 -8.273 1.00 94.06 270 SER A C 1
ATOM 2180 O O . SER A 1 270 ? 30.551 -17.592 -7.543 1.00 94.06 270 SER A O 1
ATOM 2182 N N . PRO A 1 271 ? 32.674 -18.078 -8.125 1.00 95.44 271 PRO A N 1
ATOM 2183 C CA . PRO A 1 271 ? 32.881 -19.038 -7.038 1.00 95.44 271 PRO A CA 1
ATOM 2184 C C . PRO A 1 271 ? 32.917 -18.365 -5.655 1.00 95.44 271 PRO A C 1
ATOM 2186 O O . PRO A 1 271 ? 32.864 -19.045 -4.642 1.00 95.44 271 PRO A O 1
ATOM 2189 N N . ASP A 1 272 ? 33.021 -17.033 -5.620 1.00 96.75 272 ASP A N 1
ATOM 2190 C CA . ASP A 1 272 ? 32.931 -16.203 -4.419 1.00 96.75 272 ASP A CA 1
ATOM 2191 C C . ASP A 1 272 ? 31.840 -15.135 -4.649 1.00 96.75 272 ASP A C 1
ATOM 2193 O O . ASP A 1 272 ? 32.127 -14.069 -5.225 1.00 96.75 272 ASP A O 1
ATOM 2197 N N . PRO A 1 273 ? 30.569 -15.435 -4.309 1.00 96.56 273 PRO A N 1
ATOM 2198 C CA . PRO A 1 273 ? 29.443 -14.519 -4.498 1.00 96.56 273 PRO A CA 1
ATOM 2199 C C . PRO A 1 273 ? 29.555 -13.240 -3.663 1.00 96.56 273 PRO A C 1
ATOM 2201 O O . PRO A 1 273 ? 29.203 -12.159 -4.143 1.00 96.56 273 PRO A O 1
ATOM 2204 N N . ILE A 1 274 ? 30.105 -13.333 -2.447 1.00 96.81 274 ILE A N 1
ATOM 2205 C CA . ILE A 1 274 ? 30.271 -12.192 -1.535 1.00 96.81 274 ILE A CA 1
ATOM 2206 C C . ILE A 1 274 ? 31.210 -11.157 -2.149 1.00 96.81 274 ILE A C 1
ATOM 2208 O O . ILE A 1 274 ? 30.842 -9.991 -2.325 1.00 96.81 274 ILE A O 1
ATOM 2212 N N . LYS A 1 275 ? 32.411 -11.577 -2.555 1.00 97.19 275 LYS A N 1
ATOM 2213 C CA . LYS A 1 275 ? 33.387 -10.677 -3.178 1.00 97.19 275 LYS A CA 1
ATOM 2214 C C . LYS A 1 275 ? 32.916 -10.159 -4.533 1.00 97.19 275 LYS A C 1
ATOM 2216 O O . LYS A 1 275 ? 33.237 -9.024 -4.898 1.00 97.19 275 LYS A O 1
ATOM 2221 N N . ALA A 1 276 ? 32.170 -10.969 -5.287 1.00 96.94 276 ALA A N 1
ATOM 2222 C CA . ALA A 1 276 ? 31.567 -10.542 -6.543 1.00 96.94 276 ALA A CA 1
ATOM 2223 C C . ALA A 1 276 ? 30.596 -9.380 -6.326 1.00 96.94 276 ALA A C 1
ATOM 2225 O O . ALA A 1 276 ? 30.783 -8.327 -6.944 1.00 96.94 276 ALA A O 1
ATOM 2226 N N . TYR A 1 277 ? 29.633 -9.536 -5.411 1.00 97.38 277 TYR A N 1
ATOM 2227 C CA . TYR A 1 277 ? 28.668 -8.491 -5.083 1.00 97.38 277 TYR A CA 1
ATOM 2228 C C . TYR A 1 277 ? 29.353 -7.225 -4.565 1.00 97.38 277 TYR A C 1
ATOM 2230 O O . TYR A 1 277 ? 29.113 -6.141 -5.097 1.00 97.38 277 TYR A O 1
ATOM 2238 N N . GLU A 1 278 ? 30.287 -7.344 -3.618 1.00 97.00 278 GLU A N 1
ATOM 2239 C CA . GLU A 1 278 ? 31.038 -6.201 -3.083 1.00 97.00 278 GLU A CA 1
ATOM 2240 C C . GLU A 1 278 ? 31.767 -5.407 -4.180 1.00 97.00 278 GLU A C 1
ATOM 2242 O O . GLU A 1 278 ? 31.753 -4.171 -4.189 1.00 97.00 278 GLU A O 1
ATOM 2247 N N . LYS A 1 279 ? 32.329 -6.098 -5.179 1.00 97.31 279 LYS A N 1
ATOM 2248 C CA . LYS A 1 279 ? 33.007 -5.465 -6.320 1.00 97.31 279 LYS A CA 1
ATOM 2249 C C . LYS A 1 279 ? 32.046 -4.748 -7.273 1.00 97.31 279 LYS A C 1
ATOM 2251 O O . LYS A 1 279 ? 32.461 -3.810 -7.964 1.00 97.31 279 LYS A O 1
ATOM 2256 N N . CYS A 1 280 ? 30.783 -5.169 -7.360 1.00 96.75 280 CYS A N 1
ATOM 2257 C CA . CYS A 1 280 ? 29.810 -4.593 -8.288 1.00 96.75 280 CYS A CA 1
ATOM 2258 C C . CYS A 1 280 ? 28.677 -3.786 -7.643 1.00 96.75 280 CYS A C 1
ATOM 2260 O O . CYS A 1 280 ? 27.970 -3.113 -8.394 1.00 96.75 280 CYS A O 1
ATOM 2262 N N . LYS A 1 281 ? 28.525 -3.746 -6.313 1.00 96.50 281 LYS A N 1
ATOM 2263 C CA . LYS A 1 281 ? 27.399 -3.078 -5.628 1.00 96.50 281 LYS A CA 1
ATOM 2264 C C . LYS A 1 281 ? 27.183 -1.630 -6.072 1.00 96.50 281 LYS A C 1
ATOM 2266 O O . LYS A 1 281 ? 26.065 -1.221 -6.370 1.00 96.50 281 LYS A O 1
ATOM 2271 N N . GLY A 1 282 ? 28.269 -0.871 -6.257 1.00 96.62 282 GLY A N 1
ATOM 2272 C CA . GLY A 1 282 ? 28.198 0.504 -6.764 1.00 96.62 282 GLY A CA 1
ATOM 2273 C C . GLY A 1 282 ? 27.716 0.604 -8.219 1.00 96.62 282 GLY A C 1
ATOM 2274 O O . GLY A 1 282 ? 27.043 1.564 -8.586 1.00 96.62 282 GLY A O 1
ATOM 2275 N N . LYS A 1 283 ? 28.024 -0.389 -9.065 1.00 95.81 283 LYS A N 1
ATOM 2276 C CA . LYS A 1 283 ? 27.508 -0.466 -10.444 1.00 95.81 283 LYS A CA 1
ATOM 2277 C C . LYS A 1 283 ? 26.041 -0.883 -10.458 1.00 95.81 283 LYS A C 1
ATOM 2279 O O . LYS A 1 283 ? 25.280 -0.276 -11.205 1.00 95.81 283 LYS A O 1
ATOM 2284 N N . ILE A 1 284 ? 25.665 -1.859 -9.630 1.00 95.56 284 ILE A N 1
ATOM 2285 C CA . ILE A 1 284 ? 24.282 -2.325 -9.465 1.00 95.56 284 ILE A CA 1
ATOM 2286 C C . ILE A 1 284 ? 23.388 -1.158 -9.036 1.00 95.56 284 ILE A C 1
ATOM 2288 O O . ILE A 1 284 ? 22.434 -0.844 -9.739 1.00 95.56 284 ILE A O 1
ATOM 2292 N N . SER A 1 285 ? 23.767 -0.414 -7.994 1.00 94.25 285 SER A N 1
ATOM 2293 C CA . SER A 1 285 ? 23.010 0.761 -7.536 1.00 94.25 285 SER A CA 1
ATOM 2294 C C . SER A 1 285 ? 22.821 1.813 -8.646 1.00 94.25 285 SER A C 1
ATOM 2296 O O . SER A 1 285 ? 21.722 2.323 -8.861 1.00 94.25 285 SER A O 1
ATOM 2298 N N . ARG A 1 286 ? 23.863 2.080 -9.450 1.00 94.00 286 ARG A N 1
ATOM 2299 C CA . ARG A 1 286 ? 23.769 2.976 -10.623 1.00 94.00 286 ARG A CA 1
ATOM 2300 C C . ARG A 1 286 ? 22.916 2.418 -11.765 1.00 94.00 286 ARG A C 1
ATOM 2302 O O . ARG A 1 286 ? 22.502 3.174 -12.641 1.00 94.00 286 ARG A O 1
ATOM 2309 N N . ILE A 1 287 ? 22.751 1.103 -11.872 1.00 93.75 287 ILE A N 1
ATOM 2310 C CA . ILE A 1 287 ? 21.851 0.468 -12.846 1.00 93.75 287 ILE A CA 1
ATOM 2311 C C . ILE A 1 287 ? 20.413 0.584 -12.352 1.00 93.75 287 ILE A C 1
ATOM 2313 O O . ILE A 1 287 ? 19.556 1.021 -13.116 1.00 93.75 287 ILE A O 1
ATOM 2317 N N . GLN A 1 288 ? 20.165 0.287 -11.080 1.00 90.75 288 GLN A N 1
ATOM 2318 C CA . GLN A 1 288 ? 18.843 0.373 -10.459 1.00 90.75 288 GLN A CA 1
ATOM 2319 C C . GLN A 1 288 ? 18.294 1.806 -10.469 1.00 90.75 288 GLN A C 1
ATOM 2321 O O . GLN A 1 288 ? 17.119 2.016 -10.758 1.00 90.75 288 GLN A O 1
ATOM 2326 N N . SER A 1 289 ? 19.147 2.825 -10.301 1.00 90.38 289 SER A N 1
ATOM 2327 C CA . SER A 1 289 ? 18.733 4.234 -10.442 1.00 90.38 289 SER A CA 1
ATOM 2328 C C . SER A 1 289 ? 18.276 4.620 -11.859 1.00 90.38 289 SER A C 1
ATOM 2330 O O . SER A 1 289 ? 17.710 5.696 -12.067 1.00 90.38 289 SER A O 1
ATOM 2332 N N . ARG A 1 290 ? 18.502 3.741 -12.846 1.00 91.94 290 ARG A N 1
ATOM 2333 C CA . ARG A 1 290 ? 18.047 3.871 -14.234 1.00 91.94 290 ARG A CA 1
ATOM 2334 C C . ARG A 1 290 ? 16.788 3.053 -14.537 1.00 91.94 290 ARG A C 1
ATOM 2336 O O . ARG A 1 290 ? 16.515 2.801 -15.705 1.00 91.94 290 ARG A O 1
ATOM 2343 N N . SER A 1 291 ? 15.994 2.697 -13.525 1.00 89.69 291 SER A N 1
ATOM 2344 C CA . SER A 1 291 ? 14.729 1.952 -13.684 1.00 89.69 291 SER A CA 1
ATOM 2345 C C . SER A 1 291 ? 13.736 2.610 -14.647 1.00 89.69 291 SER A C 1
ATOM 2347 O O . SER A 1 291 ? 12.935 1.922 -15.273 1.00 89.69 291 SER A O 1
ATOM 2349 N N . TYR A 1 292 ? 13.847 3.924 -14.866 1.00 87.50 292 TYR A N 1
ATOM 2350 C CA . TYR A 1 292 ? 13.100 4.652 -15.897 1.00 87.50 292 TYR A CA 1
ATOM 2351 C C . TYR A 1 292 ? 13.332 4.110 -17.325 1.00 87.50 292 TYR A C 1
ATOM 2353 O O . TYR A 1 292 ? 12.503 4.322 -18.205 1.00 87.50 292 TYR A O 1
ATOM 2361 N N . LEU A 1 293 ? 14.428 3.393 -17.592 1.00 90.69 293 LEU A N 1
ATOM 2362 C CA . LEU A 1 293 ? 14.672 2.775 -18.900 1.00 90.69 293 LEU A CA 1
ATOM 2363 C C . LEU A 1 293 ? 13.679 1.652 -19.226 1.00 90.69 293 LEU A C 1
ATOM 2365 O O . LEU A 1 293 ? 13.479 1.365 -20.404 1.00 90.69 293 LEU A O 1
ATOM 2369 N N . ARG A 1 294 ? 13.004 1.083 -18.218 1.00 89.00 294 ARG A N 1
ATOM 2370 C CA . ARG A 1 294 ? 11.953 0.071 -18.401 1.00 89.00 294 ARG A CA 1
ATOM 2371 C C . ARG A 1 294 ? 10.766 0.562 -19.205 1.00 89.00 294 ARG A C 1
ATOM 2373 O O . ARG A 1 294 ? 10.110 -0.253 -19.834 1.00 89.00 294 ARG A O 1
ATOM 2380 N N . ALA A 1 295 ? 10.507 1.865 -19.216 1.00 83.38 295 ALA A N 1
ATOM 2381 C CA . ALA A 1 295 ? 9.418 2.410 -20.010 1.00 83.38 295 ALA A CA 1
ATOM 2382 C C . ALA A 1 295 ? 9.872 2.987 -21.364 1.00 83.38 295 ALA A C 1
ATOM 2384 O O . ALA A 1 295 ? 9.005 3.260 -22.177 1.00 83.38 295 ALA A O 1
ATOM 2385 N N . SER A 1 296 ? 11.184 3.093 -21.665 1.00 86.19 296 SER A N 1
ATOM 2386 C CA . SER A 1 296 ? 11.733 3.646 -22.933 1.00 86.19 296 SER A CA 1
ATOM 2387 C C . SER A 1 296 ? 10.892 3.286 -24.163 1.00 86.19 296 SER A C 1
ATOM 2389 O O . SER A 1 296 ? 10.592 2.113 -24.335 1.00 86.19 296 SER A O 1
ATOM 2391 N N . GLU A 1 297 ? 10.563 4.235 -25.050 1.00 84.25 297 GLU A N 1
ATOM 2392 C CA . GLU A 1 297 ? 9.802 3.951 -26.286 1.00 84.25 297 GLU A CA 1
ATOM 2393 C C . GLU A 1 297 ? 10.510 2.905 -27.172 1.00 84.25 297 GLU A C 1
ATOM 2395 O O . GLU A 1 297 ? 9.866 2.086 -27.836 1.00 84.25 297 GLU A O 1
ATOM 2400 N N . ASN A 1 298 ? 11.844 2.847 -27.098 1.00 88.25 298 ASN A N 1
ATOM 2401 C CA . ASN A 1 298 ? 12.652 1.860 -27.793 1.00 88.25 298 ASN A CA 1
ATOM 2402 C C . ASN A 1 298 ? 12.584 0.486 -27.104 1.00 88.25 298 ASN A C 1
ATOM 2404 O O . ASN A 1 298 ? 13.172 0.249 -26.044 1.00 88.25 298 ASN A O 1
ATOM 2408 N N . ARG A 1 299 ? 11.913 -0.466 -27.761 1.00 88.62 299 ARG A N 1
ATOM 2409 C CA . ARG A 1 299 ? 11.760 -1.847 -27.279 1.00 88.62 299 ARG A CA 1
ATOM 2410 C C . ARG A 1 299 ? 13.093 -2.525 -26.946 1.00 88.62 299 ARG A C 1
ATOM 2412 O O . ARG A 1 299 ? 13.191 -3.185 -25.915 1.00 88.62 299 ARG A O 1
ATOM 2419 N N . THR A 1 300 ? 14.125 -2.334 -27.766 1.00 92.31 300 THR A N 1
ATOM 2420 C CA . THR A 1 300 ? 15.448 -2.932 -27.538 1.00 92.31 300 THR A CA 1
ATOM 2421 C C . THR A 1 300 ? 16.111 -2.378 -26.279 1.00 92.31 300 THR A C 1
ATOM 2423 O O . THR A 1 300 ? 16.757 -3.128 -25.549 1.00 92.31 300 THR A O 1
ATOM 2426 N N . VAL A 1 301 ? 15.940 -1.085 -25.985 1.00 92.12 301 VAL A N 1
ATOM 2427 C CA . VAL A 1 301 ? 16.433 -0.486 -24.735 1.00 92.12 301 VAL A CA 1
ATOM 2428 C C . VAL A 1 301 ? 15.748 -1.125 -23.527 1.00 92.12 301 VAL A C 1
ATOM 2430 O O . VAL A 1 301 ? 16.448 -1.522 -22.594 1.00 92.12 301 VAL A O 1
ATOM 2433 N N . ARG A 1 302 ? 14.415 -1.287 -23.561 1.00 90.38 302 ARG A N 1
ATOM 2434 C CA . ARG A 1 302 ? 13.656 -1.941 -22.476 1.00 90.38 302 ARG A CA 1
ATOM 2435 C C . ARG A 1 302 ? 14.132 -3.372 -22.237 1.00 90.38 302 ARG A C 1
ATOM 2437 O O . ARG A 1 302 ? 14.447 -3.737 -21.108 1.00 90.38 302 ARG A O 1
ATOM 2444 N N . GLU A 1 303 ? 14.235 -4.168 -23.300 1.00 92.56 303 GLU A N 1
ATOM 2445 C CA . GLU A 1 303 ? 14.654 -5.574 -23.223 1.00 92.56 303 GLU A CA 1
ATOM 2446 C C . GLU A 1 303 ? 16.077 -5.721 -22.666 1.00 92.56 303 GLU A C 1
ATOM 2448 O O . GLU A 1 303 ? 16.308 -6.524 -21.761 1.00 92.56 303 GLU A O 1
ATOM 2453 N N . LEU A 1 304 ? 17.023 -4.903 -23.142 1.00 95.81 304 LEU A N 1
ATOM 2454 C CA . LEU A 1 304 ? 18.397 -4.911 -22.637 1.00 95.81 304 LEU A CA 1
ATOM 2455 C C . LEU A 1 304 ? 18.478 -4.450 -21.182 1.00 95.81 304 LEU A C 1
ATOM 2457 O O . LEU A 1 304 ? 19.240 -5.019 -20.403 1.00 95.81 304 LEU A O 1
ATOM 2461 N N . TYR A 1 305 ? 17.712 -3.429 -20.793 1.00 95.19 305 TYR A N 1
ATOM 2462 C CA . TYR A 1 305 ? 17.682 -2.998 -19.401 1.00 95.19 305 TYR A CA 1
ATOM 2463 C C . TYR A 1 305 ? 17.114 -4.093 -18.491 1.00 95.19 305 TYR A C 1
ATOM 2465 O O . TYR A 1 305 ? 17.722 -4.398 -17.471 1.00 95.19 305 TYR A O 1
ATOM 2473 N N . ASN A 1 306 ? 16.021 -4.747 -18.890 1.00 92.19 306 ASN A N 1
ATOM 2474 C CA . ASN A 1 306 ? 15.432 -5.854 -18.133 1.00 92.19 306 ASN A CA 1
ATOM 2475 C C . ASN A 1 306 ? 16.394 -7.040 -18.004 1.00 92.19 306 ASN A C 1
ATOM 2477 O O . ASN A 1 306 ? 16.496 -7.639 -16.937 1.00 92.19 306 ASN A O 1
ATOM 2481 N N . GLN A 1 307 ? 17.149 -7.360 -19.059 1.00 95.25 307 GLN A N 1
ATOM 2482 C CA . GLN A 1 307 ? 18.207 -8.368 -18.987 1.00 95.25 307 GLN A CA 1
ATOM 2483 C C . GLN A 1 307 ? 19.314 -7.965 -18.001 1.00 95.25 307 GLN A C 1
ATOM 2485 O O . GLN A 1 307 ? 19.768 -8.788 -17.208 1.00 95.25 307 GLN A O 1
ATOM 2490 N N . LEU A 1 308 ? 19.754 -6.706 -18.051 1.00 96.19 308 LEU A N 1
ATOM 2491 C CA . LEU A 1 308 ? 20.786 -6.180 -17.160 1.00 96.19 308 LEU A CA 1
ATOM 2492 C C . LEU A 1 308 ? 20.340 -6.186 -15.693 1.00 96.19 308 LEU A C 1
ATOM 2494 O O . LEU A 1 308 ? 21.139 -6.497 -14.814 1.00 96.19 308 LEU A O 1
ATOM 2498 N N . ASP A 1 309 ? 19.083 -5.841 -15.436 1.00 94.50 309 ASP A N 1
ATOM 2499 C CA . ASP A 1 309 ? 18.502 -5.815 -14.099 1.00 94.50 309 ASP A CA 1
ATOM 2500 C C . ASP A 1 309 ? 18.380 -7.227 -13.507 1.00 94.50 309 ASP A C 1
ATOM 2502 O O . ASP A 1 309 ? 18.830 -7.448 -12.387 1.00 94.50 309 ASP A O 1
ATOM 2506 N N . ARG A 1 310 ? 17.933 -8.216 -14.301 1.00 93.75 310 ARG A N 1
ATOM 2507 C CA . ARG A 1 310 ? 17.943 -9.641 -13.906 1.00 93.75 310 ARG A CA 1
ATOM 2508 C C . ARG A 1 310 ? 19.335 -10.117 -13.495 1.00 93.75 310 ARG A C 1
ATOM 2510 O O . ARG A 1 310 ? 19.493 -10.677 -12.420 1.00 93.75 310 ARG A O 1
ATOM 2517 N N . ILE A 1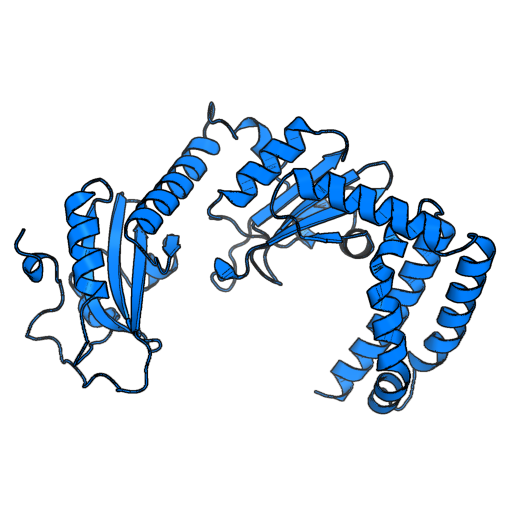 311 ? 20.356 -9.800 -14.293 1.00 96.56 311 ILE A N 1
ATOM 2518 C CA . ILE A 1 311 ? 21.760 -10.100 -13.963 1.00 96.56 311 ILE A CA 1
ATOM 2519 C C . ILE A 1 311 ? 22.165 -9.483 -12.616 1.00 96.56 311 ILE A C 1
ATOM 2521 O O . ILE A 1 311 ? 22.868 -10.118 -11.831 1.00 96.56 311 ILE A O 1
ATOM 2525 N N . CYS A 1 312 ? 21.742 -8.247 -12.332 1.00 96.06 312 CYS A N 1
ATOM 2526 C CA . CYS A 1 312 ? 22.023 -7.603 -11.049 1.00 96.06 312 CYS A CA 1
ATOM 2527 C C . CYS A 1 312 ? 21.332 -8.328 -9.886 1.00 96.06 312 CYS A C 1
ATOM 2529 O O . CYS A 1 312 ? 21.966 -8.538 -8.850 1.00 96.06 312 CYS A O 1
ATOM 2531 N N . SER A 1 313 ? 20.069 -8.722 -10.065 1.00 93.50 313 SER A N 1
ATOM 2532 C CA . SER A 1 313 ? 19.310 -9.504 -9.086 1.00 93.50 313 SER A CA 1
ATOM 2533 C C . SER A 1 313 ? 19.942 -10.869 -8.827 1.00 93.50 313 SER A C 1
ATOM 2535 O O . SER A 1 313 ? 20.076 -11.246 -7.669 1.00 93.50 313 SER A O 1
ATOM 2537 N N . ASP A 1 314 ? 20.401 -11.573 -9.862 1.00 95.75 314 ASP A N 1
ATOM 2538 C CA . ASP A 1 314 ? 21.055 -12.879 -9.721 1.00 95.75 314 ASP A CA 1
ATOM 2539 C C . ASP A 1 314 ? 22.335 -12.779 -8.881 1.00 95.75 314 ASP A C 1
ATOM 2541 O O . ASP A 1 314 ? 22.545 -13.574 -7.966 1.00 95.75 314 ASP A O 1
ATOM 2545 N N . ILE A 1 315 ? 23.163 -11.755 -9.129 1.00 96.62 315 ILE A N 1
ATOM 2546 C CA . ILE A 1 315 ? 24.379 -11.509 -8.336 1.00 96.62 315 ILE A CA 1
ATOM 2547 C C . ILE A 1 315 ? 24.026 -11.222 -6.870 1.00 96.62 315 ILE A C 1
ATOM 2549 O O . ILE A 1 315 ? 24.670 -11.751 -5.963 1.00 96.62 315 ILE A O 1
ATOM 2553 N N . TYR A 1 316 ? 23.013 -10.387 -6.624 1.00 95.75 316 TYR A N 1
ATOM 2554 C CA . TYR A 1 316 ? 22.565 -10.074 -5.267 1.00 95.75 316 TYR A CA 1
ATOM 2555 C C . TYR A 1 316 ? 21.995 -11.304 -4.549 1.00 95.75 316 TYR A C 1
ATOM 2557 O O . TYR A 1 316 ? 22.336 -11.553 -3.396 1.00 95.75 316 TYR A O 1
ATOM 2565 N N . ASN A 1 317 ? 21.178 -12.108 -5.229 1.00 94.12 317 ASN A N 1
ATOM 2566 C CA . ASN A 1 317 ? 20.583 -13.320 -4.669 1.00 94.12 317 ASN A CA 1
ATOM 2567 C C . ASN A 1 317 ? 21.642 -14.375 -4.327 1.00 94.12 317 ASN A C 1
ATOM 2569 O O . ASN A 1 317 ? 21.558 -15.000 -3.268 1.00 94.12 317 ASN A O 1
ATOM 2573 N N . ALA A 1 318 ? 22.662 -14.541 -5.176 1.00 95.75 318 ALA A N 1
ATOM 2574 C CA . ALA A 1 318 ? 23.799 -15.411 -4.886 1.00 95.75 318 ALA A CA 1
ATOM 2575 C C . ALA A 1 318 ? 24.549 -14.944 -3.627 1.00 95.75 318 ALA A C 1
ATOM 2577 O O . ALA A 1 318 ? 24.822 -15.747 -2.739 1.00 95.75 318 ALA A O 1
ATOM 2578 N N . TYR A 1 319 ? 24.802 -13.636 -3.502 1.00 96.75 319 TYR A N 1
ATOM 2579 C CA . TYR A 1 319 ? 25.368 -13.047 -2.286 1.00 96.75 319 TYR A CA 1
ATOM 2580 C C . TYR A 1 319 ? 24.502 -13.306 -1.047 1.00 96.75 319 TYR A C 1
ATOM 2582 O O . TYR A 1 319 ? 25.014 -13.779 -0.039 1.00 96.75 319 TYR A O 1
ATOM 2590 N N . MET A 1 320 ? 23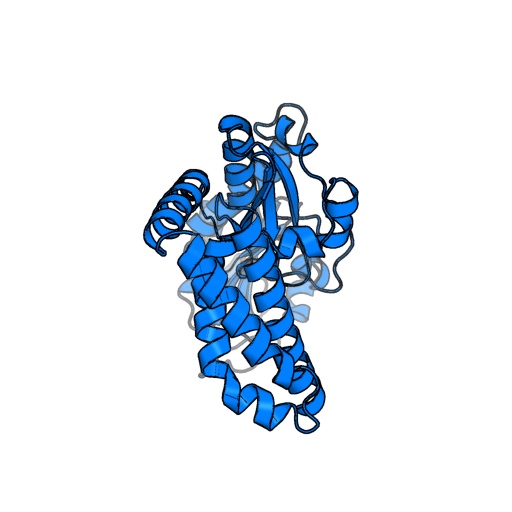.196 -13.040 -1.122 1.00 94.81 320 MET A N 1
ATOM 2591 C CA . MET A 1 320 ? 22.273 -13.241 -0.001 1.00 94.81 320 MET A CA 1
ATOM 2592 C C . MET A 1 320 ? 22.133 -14.709 0.404 1.00 94.81 320 MET A C 1
ATOM 2594 O O . MET A 1 320 ? 21.772 -14.980 1.543 1.00 94.81 320 MET A O 1
ATOM 2598 N N . THR A 1 321 ? 22.377 -15.646 -0.513 1.00 94.62 321 THR A N 1
ATOM 2599 C CA . THR A 1 321 ? 22.374 -17.083 -0.213 1.00 94.62 321 THR A CA 1
ATOM 2600 C C . THR A 1 321 ? 23.627 -17.481 0.559 1.00 94.62 321 THR A C 1
ATOM 2602 O O . THR A 1 321 ? 23.513 -18.206 1.537 1.00 94.62 321 THR A O 1
ATOM 2605 N N . GLU A 1 322 ? 24.794 -16.974 0.158 1.00 95.25 322 GLU A N 1
ATOM 2606 C CA . GLU A 1 322 ? 26.081 -17.280 0.801 1.00 95.25 322 GLU A CA 1
ATOM 2607 C C . GLU A 1 322 ? 26.275 -16.544 2.138 1.00 95.25 322 GLU A C 1
ATOM 2609 O O . GLU A 1 322 ? 26.960 -17.029 3.029 1.00 95.25 322 GLU A O 1
ATOM 2614 N N . ALA A 1 323 ? 25.693 -15.351 2.288 1.00 92.06 323 ALA A N 1
ATOM 2615 C CA . ALA A 1 323 ? 25.836 -14.525 3.489 1.00 92.06 323 ALA A CA 1
ATOM 2616 C C . ALA A 1 323 ? 24.885 -14.905 4.643 1.00 92.06 323 ALA A C 1
ATOM 2618 O O . ALA A 1 323 ? 24.928 -14.252 5.688 1.00 92.06 323 ALA A O 1
ATOM 2619 N N . ARG A 1 324 ? 23.999 -15.886 4.438 1.00 82.69 324 ARG A N 1
ATOM 2620 C CA . ARG A 1 324 ? 23.051 -16.395 5.443 1.00 82.69 324 ARG A CA 1
ATOM 2621 C C . ARG A 1 324 ? 23.681 -17.475 6.307 1.00 82.69 324 ARG A C 1
ATOM 2623 O O . ARG A 1 324 ? 23.425 -17.433 7.528 1.00 82.69 324 ARG A O 1
#

Mean predicted aligned error: 8.16 Å